Protein AF-A0A1Y3G2Z7-F1 (afdb_monomer)

Organism: NCBI:txid178901

Mean predicted aligned error: 18.62 Å

Nearest PDB structures (foldseek):
  4nqi-assembly1_A  TM=2.878E-01  e=6.989E+00  Dictyostelium discoideum

Solvent-accessible surface area (backbone atoms only — not comparable to full-atom values): 13972 Å² total; per-residue (Å²): 129,84,51,74,66,55,54,51,53,50,52,52,60,70,42,47,67,54,52,54,52,51,52,52,34,50,54,49,33,56,50,26,47,53,51,29,54,54,22,65,72,37,92,57,15,73,84,69,47,44,34,60,54,24,50,50,49,32,51,43,28,51,46,44,39,51,50,52,49,50,40,51,51,37,42,51,34,31,76,71,66,77,33,91,61,77,54,72,79,84,70,79,85,44,77,47,74,66,53,49,52,50,50,50,49,52,50,51,50,51,52,50,52,64,25,62,78,33,76,68,45,34,54,54,47,52,52,52,53,51,51,51,52,54,52,50,51,52,51,54,49,50,55,49,49,62,66,46,44,63,59,50,52,52,51,52,51,49,52,51,55,63,71,49,52,89,70,70,61,80,83,52,55,79,66,60,36,51,53,31,50,51,26,50,76,73,67,38,52,67,58,26,51,51,52,53,49,56,51,52,49,51,53,51,52,51,50,55,65,74,64,60,78,91,81,86,89,78,96,73,81,87,81,84,90,86,85,88,82,91,78,86,88,79,87,85,83,87,88,134

pLDDT: mean 78.66, std 15.86, range [34.78, 94.38]

Radius of gyration: 40.65 Å; Cα contacts (8 Å, |Δi|>4): 103; chains: 1; bounding box: 106×84×64 Å

Foldseek 3Di:
DDDPVNLVVVLCVVCVVLVVQLVVLVVQLVVLVVQLVVLVPDPCSVVVCSNVVSVVSNQQSVQLNVLSVQQSVQCVCVSVVVDPDHGDDRDPRDDDPVRVVVVVVVVVVVQVVVQVVDPVSVVVVVVVVVVVVVVVVVVVVVVVCVVCVVVVVVVVVVVVVLVCLVPQLPPDDPVLSVVLVVCVVVVVSVVNVVSSVVVVVVVVVVVVVVPDPPDDDDDDDDDDDDDDDDDDDDDDDDDD

Sequence (240 aa):
MPTRDQVFQNILREIKPLQIKLKKAKETIDLAHQEREAAYASLLGGLTGRRHKADEAFEKALLSLAEILRYLIETLLCLFGLRETPPQPLTLPVPTARERDLENYYDQKRQYVSALLSKERTLALLRTLYQKSMVQRKEEQSKTETAYRPTFEAAQNRLGHLRQLPGLHKDLDKVTRKAFFHAQHTGQLEQALMILQADHSKTAELQNEFFKPETEATTRQKPAPNPQTNRLPSVTPSPF

Structure (mmCIF, N/CA/C/O backbone):
data_AF-A0A1Y3G2Z7-F1
#
_entry.id   AF-A0A1Y3G2Z7-F1
#
loop_
_atom_site.group_PDB
_atom_site.id
_atom_site.type_symbol
_atom_site.label_atom_id
_atom_site.label_alt_id
_atom_site.label_comp_id
_atom_site.label_asym_id
_atom_site.label_entity_id
_atom_site.label_seq_id
_atom_site.pdbx_PDB_ins_code
_atom_site.Cartn_x
_atom_site.Cartn_y
_atom_site.Cartn_z
_atom_site.occupancy
_atom_site.B_iso_or_equiv
_atom_site.auth_seq_id
_atom_site.auth_comp_id
_atom_site.auth_asym_id
_atom_site.auth_atom_id
_atom_site.pdbx_PDB_model_num
ATOM 1 N N . MET A 1 1 ? -8.661 39.989 -29.731 1.00 50.47 1 MET A N 1
ATOM 2 C CA . MET A 1 1 ? -8.957 38.692 -29.087 1.00 50.47 1 MET A CA 1
ATOM 3 C C . MET A 1 1 ? -8.260 37.610 -29.888 1.00 50.47 1 MET A C 1
ATOM 5 O O . MET A 1 1 ? -8.401 37.652 -31.107 1.00 50.47 1 MET A O 1
ATOM 9 N N . PRO A 1 2 ? -7.460 36.726 -29.267 1.00 64.88 2 PRO A N 1
ATOM 10 C CA . PRO A 1 2 ? -6.816 35.636 -29.993 1.00 64.88 2 PRO A CA 1
ATOM 11 C C . PRO A 1 2 ? -7.880 34.738 -30.632 1.00 64.88 2 PRO A C 1
ATOM 13 O O . PRO A 1 2 ? -8.915 34.457 -30.025 1.00 64.88 2 PRO A O 1
ATOM 16 N N . THR A 1 3 ? -7.648 34.314 -31.871 1.00 80.25 3 THR A N 1
ATOM 17 C CA . THR A 1 3 ? -8.548 33.389 -32.570 1.00 80.25 3 THR A CA 1
ATOM 18 C C . THR A 1 3 ? -8.492 32.016 -31.894 1.00 80.25 3 THR A C 1
ATOM 20 O O . THR A 1 3 ? -7.454 31.634 -31.354 1.00 80.25 3 THR A O 1
ATOM 23 N N . ARG A 1 4 ? -9.580 31.239 -31.952 1.00 74.06 4 ARG A N 1
ATOM 24 C CA . ARG A 1 4 ? -9.648 29.869 -31.404 1.00 74.06 4 ARG A CA 1
ATOM 25 C C . ARG A 1 4 ? -8.434 29.013 -31.799 1.00 74.06 4 ARG A C 1
ATOM 27 O O . ARG A 1 4 ? -7.852 28.344 -30.951 1.00 74.06 4 ARG A O 1
ATOM 34 N N . ASP A 1 5 ? -8.001 29.111 -33.053 1.00 80.44 5 ASP A N 1
ATOM 35 C CA . ASP A 1 5 ? -6.837 28.377 -33.558 1.00 80.44 5 ASP A CA 1
ATOM 36 C C . ASP A 1 5 ? -5.513 28.846 -32.942 1.00 80.44 5 ASP A C 1
ATOM 38 O O . ASP A 1 5 ? -4.645 28.026 -32.659 1.00 80.44 5 ASP A O 1
ATOM 42 N N . GLN A 1 6 ? -5.361 30.141 -32.650 1.00 77.75 6 GLN A N 1
ATOM 43 C CA . GLN A 1 6 ? -4.170 30.667 -31.971 1.00 77.75 6 GLN A CA 1
ATOM 44 C C . GLN A 1 6 ? -4.075 30.153 -30.529 1.00 77.75 6 GLN A C 1
ATOM 46 O O . GLN A 1 6 ? -2.984 29.828 -30.064 1.00 77.75 6 GLN A O 1
ATOM 51 N N . VAL A 1 7 ? -5.211 30.017 -29.836 1.00 76.44 7 VAL A N 1
ATOM 52 C CA . VAL A 1 7 ? -5.261 29.440 -28.484 1.00 76.44 7 VAL A CA 1
ATOM 53 C C . VAL A 1 7 ? -4.824 27.974 -28.508 1.00 76.44 7 VAL A C 1
ATOM 55 O O . VAL A 1 7 ? -3.963 27.583 -27.721 1.00 76.44 7 VAL A O 1
ATOM 58 N N . PHE A 1 8 ? -5.327 27.171 -29.451 1.00 80.94 8 PHE A N 1
ATOM 59 C CA . PHE A 1 8 ? -4.910 25.771 -29.570 1.00 80.94 8 PHE A CA 1
ATOM 60 C C . PHE A 1 8 ? -3.443 25.608 -29.967 1.00 80.94 8 PHE A C 1
ATOM 62 O O . PHE A 1 8 ? -2.764 24.749 -29.410 1.00 80.94 8 PHE A O 1
ATOM 69 N N . GLN A 1 9 ? -2.920 26.438 -30.873 1.00 84.00 9 GLN A N 1
ATOM 70 C CA . GLN A 1 9 ? -1.503 26.385 -31.246 1.00 84.00 9 GLN A CA 1
ATOM 71 C C . GLN A 1 9 ? -0.581 26.744 -30.075 1.00 84.00 9 GLN A C 1
ATOM 73 O O . GLN A 1 9 ? 0.458 26.107 -29.890 1.00 84.00 9 GLN A O 1
ATOM 78 N N . ASN A 1 10 ? -0.981 27.700 -29.234 1.00 80.94 10 ASN A N 1
ATOM 79 C CA . ASN A 1 10 ? -0.246 28.026 -28.014 1.00 80.94 10 ASN A CA 1
ATOM 80 C C . ASN A 1 10 ? -0.268 26.857 -27.019 1.00 80.94 10 ASN A C 1
ATOM 82 O O . ASN A 1 10 ? 0.784 26.463 -26.527 1.00 80.94 10 ASN A O 1
ATOM 86 N N . ILE A 1 11 ? -1.428 26.228 -26.801 1.00 82.19 11 ILE A N 1
ATOM 87 C CA . ILE A 1 11 ? -1.552 25.040 -25.939 1.00 82.19 11 ILE A CA 1
ATOM 88 C C . ILE A 1 11 ? -0.681 23.883 -26.458 1.00 82.19 11 ILE A C 1
ATOM 90 O O . ILE A 1 11 ? 0.038 23.245 -25.689 1.00 82.19 11 ILE A O 1
ATOM 94 N N . LEU A 1 12 ? -0.685 23.624 -27.769 1.00 84.69 12 LEU A N 1
ATOM 95 C CA . LEU A 1 12 ? 0.156 22.589 -28.379 1.00 84.69 12 LEU A CA 1
ATOM 96 C C . LEU A 1 12 ? 1.649 22.886 -28.208 1.00 84.69 12 LEU A C 1
ATOM 98 O O . LEU A 1 12 ? 2.436 21.968 -27.964 1.00 84.69 12 LEU A O 1
ATOM 102 N N . ARG A 1 13 ? 2.046 24.160 -28.300 1.00 85.25 13 ARG A N 1
ATOM 103 C CA . ARG A 1 13 ? 3.425 24.592 -28.059 1.00 85.25 13 ARG A CA 1
ATOM 104 C C . ARG A 1 13 ? 3.851 24.346 -26.610 1.00 85.25 13 ARG A C 1
ATOM 106 O O . ARG A 1 13 ? 4.940 23.814 -26.405 1.00 85.25 13 ARG A O 1
ATOM 113 N N . GLU A 1 14 ? 2.994 24.668 -25.644 1.00 80.25 14 GLU A N 1
ATOM 114 C CA . GLU A 1 14 ? 3.238 24.451 -24.208 1.00 80.25 14 GLU A CA 1
ATOM 115 C C . GLU A 1 14 ? 3.326 22.956 -23.845 1.00 80.25 14 GLU A C 1
ATOM 117 O O . GLU A 1 14 ? 4.127 22.547 -23.005 1.00 80.25 14 GLU A O 1
ATOM 122 N N . ILE A 1 15 ? 2.553 22.101 -24.521 1.00 86.56 15 ILE A N 1
ATOM 123 C CA . ILE A 1 15 ? 2.477 20.661 -24.220 1.00 86.56 15 ILE A CA 1
ATOM 124 C C . ILE A 1 15 ? 3.546 19.834 -24.951 1.00 86.56 15 ILE A C 1
ATOM 126 O O . ILE A 1 15 ? 3.892 18.735 -24.511 1.00 86.56 15 ILE A O 1
ATOM 130 N N . LYS A 1 16 ? 4.133 20.345 -26.038 1.00 88.44 16 LYS A N 1
ATOM 131 C CA . LYS A 1 16 ? 5.203 19.674 -26.797 1.00 88.44 16 LYS A CA 1
ATOM 132 C C . LYS A 1 16 ? 6.337 19.080 -25.932 1.00 88.44 16 LYS A C 1
ATOM 134 O O . LYS A 1 16 ? 6.682 17.916 -26.154 1.00 88.44 16 LYS A O 1
ATOM 139 N N . PRO A 1 17 ? 6.920 19.783 -24.937 1.00 87.56 17 PRO A N 1
ATOM 140 C CA . PRO A 1 17 ? 7.932 19.182 -24.062 1.00 87.56 17 PRO A CA 1
ATOM 141 C C . PRO A 1 17 ? 7.395 17.996 -23.246 1.00 87.56 17 PRO A C 1
ATOM 143 O O . PRO A 1 17 ? 8.127 17.031 -23.015 1.00 87.56 17 PRO A O 1
ATOM 146 N N . LEU A 1 18 ? 6.122 18.024 -22.842 1.00 84.25 18 LEU A N 1
ATOM 147 C CA . LEU A 1 18 ? 5.482 16.926 -22.115 1.00 84.25 18 LEU A CA 1
ATOM 148 C C . LEU A 1 18 ? 5.218 15.723 -23.016 1.00 84.25 18 LEU A C 1
ATOM 150 O O . LEU A 1 18 ? 5.426 14.598 -22.577 1.00 84.25 18 LEU A O 1
ATOM 154 N N . GLN A 1 19 ? 4.864 15.931 -24.285 1.00 86.81 19 GLN A N 1
ATOM 155 C CA . GLN A 1 19 ? 4.736 14.839 -25.258 1.00 86.81 19 GLN A CA 1
ATOM 156 C C . GLN A 1 19 ? 6.058 14.095 -25.459 1.00 86.81 19 GLN A C 1
ATOM 158 O O . GLN A 1 19 ? 6.076 12.868 -25.521 1.00 86.81 19 GLN A O 1
ATOM 163 N N . ILE A 1 20 ? 7.180 14.823 -25.511 1.00 91.00 20 ILE A N 1
ATOM 164 C CA . ILE A 1 20 ? 8.513 14.212 -25.604 1.00 91.00 20 ILE A CA 1
ATOM 165 C C . ILE A 1 20 ? 8.801 13.375 -24.352 1.00 91.00 20 ILE A C 1
ATOM 167 O O . ILE A 1 20 ? 9.263 12.240 -24.469 1.00 91.00 20 ILE A O 1
ATOM 171 N N . LYS A 1 21 ? 8.506 13.907 -23.157 1.00 88.56 21 LYS A N 1
ATOM 172 C CA . LYS A 1 21 ? 8.658 13.166 -21.894 1.00 88.56 21 LYS A CA 1
ATOM 173 C C . LYS A 1 21 ? 7.754 11.933 -21.844 1.00 88.56 21 LYS A C 1
ATOM 175 O O . LYS A 1 21 ? 8.215 10.879 -21.426 1.00 88.56 21 LYS A O 1
ATOM 180 N N . LEU A 1 22 ? 6.516 12.039 -22.323 1.00 89.56 22 LEU A N 1
ATOM 181 C CA . LEU A 1 22 ? 5.553 10.940 -22.379 1.00 89.56 22 LEU A CA 1
ATOM 182 C C . LEU A 1 22 ? 6.018 9.829 -23.325 1.00 89.56 22 LEU A C 1
ATOM 184 O O . LEU A 1 22 ? 5.953 8.655 -22.972 1.00 89.56 22 LEU A O 1
ATOM 188 N N . LYS A 1 23 ? 6.540 10.193 -24.503 1.00 92.44 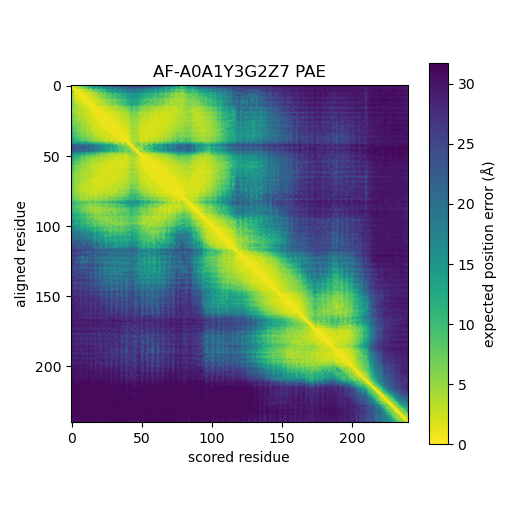23 LYS A N 1
ATOM 189 C CA . LYS A 1 23 ? 7.100 9.228 -25.454 1.00 92.44 23 LYS A CA 1
ATOM 190 C C . LYS A 1 23 ? 8.273 8.464 -24.838 1.00 92.44 23 LYS A C 1
ATOM 192 O O . LYS A 1 23 ? 8.285 7.240 -24.889 1.00 92.44 23 LYS A O 1
ATOM 197 N N . LYS A 1 24 ? 9.200 9.177 -24.191 1.00 91.88 24 LYS A N 1
ATOM 198 C CA . LYS A 1 24 ? 10.324 8.556 -23.475 1.00 91.88 24 LYS A CA 1
ATOM 199 C C . LYS A 1 24 ? 9.851 7.660 -22.330 1.00 91.88 24 LYS A C 1
ATOM 201 O O . LYS A 1 24 ? 10.352 6.555 -22.192 1.00 91.88 24 LYS A O 1
ATOM 206 N N . ALA A 1 25 ? 8.869 8.102 -21.543 1.00 89.06 25 ALA A N 1
ATOM 207 C CA . ALA A 1 25 ? 8.304 7.305 -20.455 1.00 89.06 25 ALA A CA 1
ATOM 208 C C . ALA A 1 25 ? 7.668 6.005 -20.973 1.00 89.06 25 ALA A C 1
ATOM 210 O O . ALA A 1 25 ? 7.864 4.938 -20.392 1.00 89.06 25 ALA A O 1
ATOM 211 N N . LYS A 1 26 ? 6.964 6.074 -22.108 1.00 89.94 26 LYS A N 1
ATOM 212 C CA . LYS A 1 26 ? 6.432 4.890 -22.783 1.00 89.94 26 LYS A CA 1
ATOM 213 C C . LYS A 1 26 ? 7.552 3.936 -23.204 1.00 89.94 26 LYS A C 1
ATOM 215 O O . LYS A 1 26 ? 7.501 2.769 -22.847 1.00 89.94 26 LYS A O 1
ATOM 220 N N . GLU A 1 27 ? 8.580 4.439 -23.888 1.00 94.38 27 GLU A N 1
ATOM 221 C CA . GLU A 1 27 ? 9.741 3.631 -24.296 1.00 94.38 27 GLU A CA 1
ATOM 222 C C . GLU A 1 27 ? 10.411 2.955 -23.086 1.00 94.38 27 GLU A C 1
ATOM 224 O O . GLU A 1 27 ? 10.739 1.773 -23.141 1.00 94.38 27 GLU A O 1
ATOM 229 N N . THR A 1 28 ? 10.551 3.665 -21.960 1.00 92.50 28 THR A N 1
ATOM 230 C CA . THR A 1 28 ? 11.110 3.082 -20.730 1.00 92.50 28 THR A CA 1
ATOM 231 C C . THR A 1 28 ? 10.222 2.005 -20.112 1.00 92.50 28 THR A C 1
ATOM 233 O O . THR A 1 28 ? 10.748 1.032 -19.580 1.00 92.50 28 THR A O 1
ATOM 236 N N . ILE A 1 29 ? 8.895 2.143 -20.191 1.00 93.62 29 ILE A N 1
ATOM 237 C CA . ILE A 1 29 ? 7.959 1.117 -19.714 1.00 93.62 29 ILE A CA 1
ATOM 238 C C . ILE A 1 29 ? 8.024 -0.114 -20.607 1.00 93.62 29 ILE A C 1
ATOM 240 O O . ILE A 1 29 ? 8.095 -1.222 -20.084 1.00 93.62 29 ILE A O 1
ATOM 244 N N . ASP A 1 30 ? 8.028 0.073 -21.927 1.00 93.94 30 ASP A N 1
ATOM 245 C CA . ASP A 1 30 ? 8.089 -1.027 -22.888 1.00 93.94 30 ASP A CA 1
ATOM 246 C C . ASP A 1 30 ? 9.373 -1.853 -22.672 1.00 93.94 30 ASP A C 1
ATOM 248 O O . ASP A 1 30 ? 9.319 -3.082 -22.606 1.00 93.94 30 ASP A O 1
ATOM 252 N N . LEU A 1 31 ? 10.514 -1.184 -22.464 1.00 94.38 31 LEU A N 1
ATOM 253 C CA . LEU A 1 31 ? 11.783 -1.837 -22.126 1.00 94.38 31 LEU A CA 1
ATOM 254 C C . LEU A 1 31 ? 11.728 -2.554 -20.770 1.00 94.38 31 LEU A C 1
ATOM 256 O O . LEU A 1 31 ? 12.064 -3.734 -20.690 1.00 94.38 31 LEU A O 1
ATOM 260 N N . ALA A 1 32 ? 11.262 -1.884 -19.712 1.00 91.38 32 ALA A N 1
ATOM 261 C CA . ALA A 1 32 ? 11.172 -2.487 -18.381 1.00 91.38 32 ALA A CA 1
ATOM 262 C C . ALA A 1 32 ? 10.213 -3.691 -18.355 1.00 91.38 32 ALA A C 1
ATOM 264 O O . ALA A 1 32 ? 10.469 -4.682 -17.672 1.00 91.38 32 ALA A O 1
ATOM 265 N N . HIS A 1 33 ? 9.132 -3.640 -19.136 1.00 92.50 33 HIS A N 1
ATOM 266 C CA . HIS A 1 33 ? 8.208 -4.754 -19.312 1.00 92.50 33 HIS A CA 1
ATOM 267 C C . HIS A 1 33 ? 8.898 -5.944 -19.985 1.00 92.50 33 HIS A C 1
ATOM 269 O O . HIS A 1 33 ? 8.796 -7.069 -19.502 1.00 92.50 33 HIS A O 1
ATOM 275 N N . GLN A 1 34 ? 9.636 -5.713 -21.074 1.00 93.00 34 GLN A N 1
ATOM 276 C CA . GLN A 1 34 ? 10.396 -6.768 -21.756 1.00 93.00 34 GLN A CA 1
ATOM 277 C C . GLN A 1 34 ? 11.452 -7.401 -20.839 1.00 93.00 34 GLN A C 1
ATOM 279 O O . GLN A 1 34 ? 11.593 -8.624 -20.805 1.00 93.00 34 GLN A O 1
ATOM 284 N N . GLU A 1 35 ? 12.170 -6.590 -20.060 1.00 90.25 35 GLU A N 1
ATOM 285 C CA . GLU A 1 35 ? 13.153 -7.079 -19.088 1.00 90.25 35 GLU A CA 1
ATOM 286 C C . GLU A 1 35 ? 12.508 -7.912 -17.977 1.00 90.25 35 GLU A C 1
ATOM 288 O O . GLU A 1 35 ? 13.064 -8.937 -17.566 1.00 90.25 35 GLU A O 1
ATOM 293 N N . ARG A 1 36 ? 11.325 -7.499 -17.512 1.00 90.88 36 ARG A N 1
ATOM 294 C CA . ARG A 1 36 ? 10.529 -8.241 -16.536 1.00 90.88 36 ARG A CA 1
ATOM 295 C C . ARG A 1 36 ? 10.105 -9.593 -17.091 1.00 90.88 36 ARG A C 1
ATOM 297 O O . ARG A 1 36 ? 10.422 -10.609 -16.479 1.00 90.88 36 ARG A O 1
ATOM 304 N N . GLU A 1 37 ? 9.494 -9.633 -18.269 1.00 91.88 37 GLU A N 1
ATOM 305 C CA . GLU A 1 37 ? 9.114 -10.885 -18.937 1.00 91.88 37 GLU A CA 1
ATOM 306 C C . GLU A 1 37 ? 10.316 -11.835 -19.082 1.00 91.88 37 GLU A C 1
ATOM 308 O O . GLU A 1 37 ? 10.253 -13.003 -18.693 1.00 91.88 37 GLU A O 1
ATOM 313 N N . ALA A 1 38 ? 11.469 -11.319 -19.521 1.00 89.50 38 ALA A N 1
ATOM 314 C CA . ALA A 1 38 ? 12.697 -12.105 -19.631 1.00 89.50 38 ALA A CA 1
ATOM 315 C C . ALA A 1 38 ? 13.205 -12.629 -18.269 1.00 89.50 38 ALA A C 1
ATOM 317 O O . ALA A 1 38 ? 13.685 -13.763 -18.166 1.00 89.50 38 ALA A O 1
ATOM 318 N N . ALA A 1 39 ? 13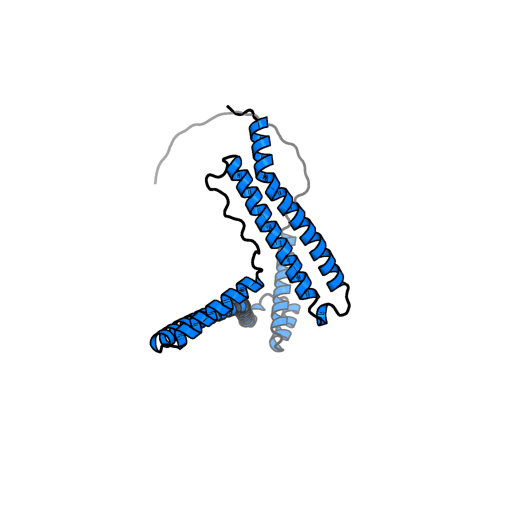.102 -11.830 -17.202 1.00 87.69 39 ALA A N 1
ATOM 319 C CA . ALA A 1 39 ? 13.493 -12.238 -15.852 1.00 87.69 39 ALA A CA 1
ATOM 320 C C . ALA A 1 39 ? 12.570 -13.327 -15.273 1.00 87.69 39 ALA A C 1
ATOM 322 O O . ALA A 1 39 ? 13.032 -14.203 -14.530 1.00 87.69 39 ALA A O 1
ATOM 323 N N . TYR A 1 40 ? 11.283 -13.298 -15.616 1.00 85.69 40 TYR A N 1
ATOM 324 C CA . TYR A 1 40 ? 10.315 -14.314 -15.207 1.00 85.69 40 TYR A CA 1
ATOM 325 C C . TYR A 1 40 ? 10.448 -15.605 -16.022 1.00 85.69 40 TYR A C 1
ATOM 327 O O . TYR A 1 40 ? 10.401 -16.685 -15.431 1.00 85.69 40 TYR A O 1
ATOM 335 N N . ALA A 1 41 ? 10.751 -15.509 -17.319 1.00 88.00 41 ALA A N 1
ATOM 336 C CA . ALA A 1 41 ? 11.038 -16.655 -18.184 1.00 88.00 41 ALA A CA 1
ATOM 337 C C . ALA A 1 41 ? 12.326 -17.416 -17.799 1.00 88.00 41 ALA A C 1
ATOM 339 O O . ALA A 1 41 ? 12.487 -18.592 -18.124 1.00 88.00 41 ALA A O 1
ATOM 340 N N . SER A 1 42 ? 13.257 -16.778 -17.083 1.00 85.56 42 SER A N 1
ATOM 341 C CA . SER A 1 42 ? 14.491 -17.425 -16.630 1.00 85.56 42 SER A CA 1
ATOM 342 C C . SER A 1 42 ? 14.263 -18.357 -15.428 1.00 85.56 42 SER A C 1
ATOM 344 O O . SER A 1 42 ? 13.758 -17.933 -14.383 1.00 85.56 42 SER A O 1
ATOM 346 N N . LEU A 1 43 ? 14.734 -19.607 -15.539 1.00 73.94 43 LEU A N 1
ATOM 347 C CA . LEU A 1 43 ? 14.703 -20.641 -14.487 1.00 73.94 43 LEU A CA 1
ATOM 348 C C . LEU A 1 43 ? 15.407 -20.216 -13.185 1.00 73.94 43 LEU A C 1
ATOM 350 O O . LEU A 1 43 ? 14.962 -20.566 -12.096 1.00 73.94 43 LEU A O 1
ATOM 354 N N . LEU A 1 44 ? 16.473 -19.417 -13.284 1.00 72.44 44 LEU A N 1
ATOM 355 C CA . LEU A 1 44 ? 17.246 -18.915 -12.138 1.00 72.44 44 LEU A CA 1
ATOM 356 C C . LEU A 1 44 ? 16.920 -17.449 -11.794 1.00 72.44 44 LEU A C 1
ATOM 358 O O . LEU A 1 44 ? 17.568 -16.841 -10.937 1.00 72.44 44 LEU A O 1
ATOM 362 N N . GLY A 1 45 ? 15.910 -16.857 -12.441 1.00 62.56 45 GLY A N 1
ATOM 363 C CA . GLY A 1 45 ? 15.564 -15.441 -12.278 1.00 62.56 45 GLY A CA 1
ATOM 364 C C . GLY A 1 45 ? 15.124 -15.066 -10.858 1.00 62.56 45 GLY A C 1
ATOM 365 O O . GLY A 1 45 ? 15.364 -13.941 -10.416 1.00 62.56 45 GLY A O 1
ATOM 366 N N . GLY A 1 46 ? 14.521 -16.010 -10.124 1.00 67.88 46 GLY A N 1
ATOM 367 C CA . GLY A 1 46 ? 14.144 -15.829 -8.717 1.00 67.88 46 GLY A CA 1
ATOM 368 C C . GLY A 1 46 ? 15.334 -15.909 -7.756 1.00 67.88 46 GLY A C 1
ATOM 369 O O . GLY A 1 46 ? 15.454 -15.080 -6.862 1.00 67.88 46 GLY A O 1
ATOM 370 N N . LEU A 1 47 ? 16.255 -16.851 -7.987 1.00 70.19 47 LEU A N 1
ATOM 371 C CA . LEU A 1 47 ? 17.438 -17.069 -7.141 1.00 70.19 47 LEU A CA 1
ATOM 372 C C . LEU A 1 47 ? 18.469 -15.940 -7.256 1.00 70.19 47 LEU A C 1
ATOM 374 O O . LEU A 1 47 ? 19.144 -15.606 -6.290 1.00 70.19 47 LEU A O 1
ATOM 378 N N . THR A 1 48 ? 18.575 -15.323 -8.432 1.00 74.69 48 THR A N 1
ATOM 379 C CA . THR A 1 48 ? 19.538 -14.241 -8.704 1.00 74.69 48 THR A CA 1
ATOM 380 C C . THR A 1 48 ? 19.042 -12.853 -8.280 1.00 74.69 48 THR A C 1
ATOM 382 O O . THR A 1 48 ? 19.738 -11.858 -8.486 1.00 74.69 48 THR A O 1
ATOM 385 N N . GLY A 1 49 ? 17.822 -12.745 -7.736 1.00 82.38 49 GLY A N 1
ATOM 386 C CA . GLY A 1 49 ? 17.180 -11.460 -7.428 1.00 82.38 49 GLY A CA 1
ATOM 387 C C . GLY A 1 49 ? 16.847 -10.619 -8.669 1.00 82.38 49 GLY A C 1
ATOM 388 O O . GLY A 1 49 ? 16.426 -9.468 -8.546 1.00 82.38 49 GLY A O 1
ATOM 389 N N . ARG A 1 50 ? 17.020 -11.178 -9.874 1.00 84.75 50 ARG A N 1
ATOM 390 C CA . ARG A 1 50 ? 16.790 -10.493 -11.150 1.00 84.75 50 ARG A CA 1
ATOM 391 C C . ARG A 1 50 ? 15.316 -10.147 -11.348 1.00 84.75 50 ARG A C 1
ATOM 393 O O . ARG A 1 50 ? 15.029 -9.062 -11.837 1.00 84.75 50 ARG A O 1
ATOM 400 N N . ARG A 1 51 ? 14.400 -11.019 -10.906 1.00 86.19 51 ARG A N 1
ATOM 401 C CA . ARG A 1 51 ? 12.950 -10.747 -10.914 1.00 86.19 51 ARG A CA 1
ATOM 402 C C . ARG A 1 51 ? 12.596 -9.521 -10.078 1.00 86.19 51 ARG A C 1
ATOM 404 O O . ARG A 1 51 ? 12.001 -8.597 -10.607 1.00 86.19 51 ARG A O 1
ATOM 411 N N . HIS A 1 52 ? 13.077 -9.457 -8.835 1.00 86.12 52 HIS A N 1
ATOM 412 C CA . HIS A 1 52 ? 12.830 -8.307 -7.962 1.00 86.12 52 HIS A CA 1
ATOM 413 C C . HIS A 1 52 ? 13.375 -7.004 -8.563 1.00 86.12 52 HIS A C 1
ATOM 415 O O . HIS A 1 52 ? 12.714 -5.973 -8.504 1.00 86.12 52 HIS A O 1
ATOM 421 N N . LYS A 1 53 ? 14.585 -7.017 -9.136 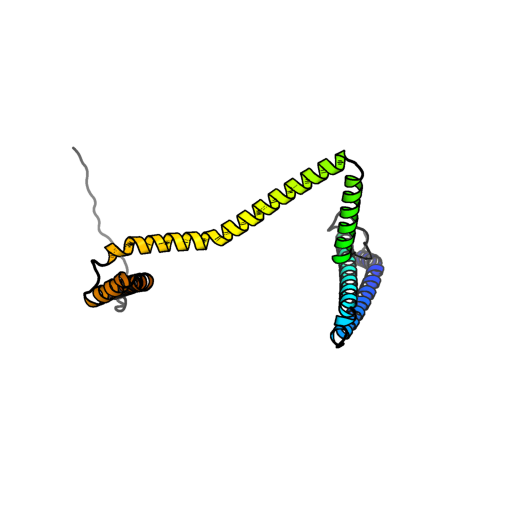1.00 87.88 53 LYS A N 1
ATOM 422 C CA . LYS A 1 53 ? 15.148 -5.817 -9.777 1.00 87.88 53 LYS A CA 1
ATOM 423 C C . LYS A 1 53 ? 14.324 -5.370 -10.986 1.00 87.88 53 LYS A C 1
ATOM 425 O O . LYS A 1 53 ? 14.138 -4.173 -11.169 1.00 87.88 53 LYS A O 1
ATOM 430 N N . ALA A 1 54 ? 13.830 -6.317 -11.782 1.00 88.75 54 ALA A N 1
ATOM 431 C CA . ALA A 1 54 ? 12.982 -6.016 -12.928 1.00 88.75 54 ALA A CA 1
ATOM 432 C C . ALA A 1 54 ? 11.594 -5.500 -12.504 1.00 88.75 54 ALA A C 1
ATOM 434 O O . ALA A 1 54 ? 11.099 -4.547 -13.095 1.00 88.75 54 ALA A O 1
ATOM 435 N N . ASP A 1 55 ? 11.002 -6.066 -11.447 1.00 89.00 55 ASP A N 1
ATOM 436 C CA . ASP A 1 55 ? 9.753 -5.565 -10.859 1.00 89.00 55 ASP A CA 1
ATOM 437 C C . ASP A 1 55 ? 9.921 -4.126 -10.344 1.00 89.00 55 ASP A C 1
ATOM 439 O O . ASP A 1 55 ? 9.096 -3.266 -10.638 1.00 89.00 55 ASP A O 1
ATOM 443 N N . GLU A 1 56 ? 11.024 -3.838 -9.648 1.00 89.94 56 GLU A N 1
ATOM 444 C CA . GLU A 1 56 ? 11.321 -2.497 -9.132 1.00 89.94 56 GLU A CA 1
ATOM 445 C C . GLU A 1 56 ? 11.565 -1.481 -10.265 1.00 89.94 56 GLU A C 1
ATOM 447 O O . GLU A 1 56 ? 11.082 -0.350 -10.208 1.00 89.94 56 GLU A O 1
ATOM 452 N N . ALA A 1 57 ? 12.278 -1.876 -11.326 1.00 90.06 57 ALA A N 1
ATOM 453 C CA . ALA A 1 57 ? 12.482 -1.035 -12.507 1.00 90.06 57 ALA A CA 1
ATOM 454 C C . ALA A 1 57 ? 11.160 -0.740 -13.237 1.00 90.06 57 ALA A C 1
ATOM 456 O O . ALA A 1 57 ? 10.913 0.398 -13.644 1.00 90.06 57 ALA A O 1
ATOM 457 N N . PHE A 1 58 ? 10.289 -1.745 -13.354 1.00 91.44 58 PHE A N 1
ATOM 458 C CA . PHE A 1 58 ? 8.963 -1.596 -13.945 1.00 91.44 58 PHE A CA 1
ATOM 459 C C . PHE A 1 58 ? 8.054 -0.686 -13.103 1.00 91.44 58 PHE A C 1
ATOM 461 O O . PHE A 1 58 ? 7.415 0.213 -13.651 1.00 91.44 58 PHE A O 1
ATOM 468 N N . GLU A 1 59 ? 8.052 -0.840 -11.774 1.00 92.12 59 GLU A N 1
ATOM 469 C CA . GLU A 1 59 ? 7.336 0.052 -10.850 1.00 92.12 59 GLU A CA 1
ATOM 470 C C . GLU A 1 59 ? 7.807 1.508 -11.006 1.00 92.12 59 GLU A C 1
ATOM 472 O O . GLU A 1 59 ? 6.986 2.409 -11.188 1.00 92.12 59 GLU A O 1
ATOM 477 N N . LYS A 1 60 ? 9.125 1.749 -11.024 1.00 92.31 60 LYS A N 1
ATOM 478 C CA . LYS A 1 60 ? 9.714 3.089 -11.221 1.00 92.31 60 LYS A CA 1
ATOM 479 C C . LYS A 1 60 ? 9.294 3.726 -12.547 1.00 92.31 60 LYS A C 1
ATOM 481 O O . LYS A 1 60 ? 8.997 4.926 -12.590 1.00 92.31 60 LYS A O 1
ATOM 486 N N . ALA A 1 61 ? 9.247 2.940 -13.622 1.00 91.75 61 ALA A N 1
ATOM 487 C CA . ALA A 1 61 ? 8.818 3.409 -14.936 1.00 91.75 61 ALA A CA 1
ATOM 488 C C . ALA A 1 61 ? 7.327 3.799 -14.941 1.00 91.75 61 ALA A C 1
ATOM 490 O O . ALA A 1 61 ? 6.972 4.874 -15.433 1.00 91.75 61 ALA A O 1
ATOM 491 N N . LEU A 1 62 ? 6.463 2.986 -14.321 1.00 92.25 62 LEU A N 1
ATOM 492 C CA . LEU A 1 62 ? 5.033 3.282 -14.176 1.00 92.25 62 LEU A CA 1
ATOM 493 C C . LEU A 1 62 ? 4.773 4.526 -13.323 1.00 92.25 62 LEU A C 1
ATOM 495 O O . LEU A 1 62 ? 3.974 5.377 -13.714 1.00 92.25 62 LEU A O 1
ATOM 499 N N . LEU A 1 63 ? 5.461 4.664 -12.189 1.00 91.81 63 LEU A N 1
ATOM 500 C CA . LEU A 1 63 ? 5.330 5.837 -11.322 1.00 91.81 63 LEU A CA 1
ATOM 501 C C . LEU A 1 63 ? 5.768 7.119 -12.039 1.00 91.81 63 LEU A C 1
ATOM 503 O O . LEU A 1 63 ? 5.095 8.145 -11.945 1.00 91.81 63 LEU A O 1
ATOM 507 N N . SER A 1 64 ? 6.850 7.049 -12.818 1.00 89.81 64 SER A N 1
ATOM 508 C CA . SER A 1 64 ? 7.317 8.178 -13.628 1.00 89.81 64 SER A CA 1
ATOM 509 C C . SER A 1 64 ? 6.298 8.575 -14.701 1.00 89.81 64 SER A C 1
ATOM 511 O O . SER A 1 64 ? 6.045 9.764 -14.898 1.00 89.81 64 SER A O 1
ATOM 513 N N . LEU A 1 65 ? 5.672 7.600 -15.374 1.00 91.44 65 LEU A N 1
ATOM 514 C CA . LEU A 1 65 ? 4.584 7.868 -16.318 1.00 91.44 65 LEU A CA 1
ATOM 515 C C . LEU A 1 65 ? 3.379 8.506 -15.619 1.00 91.44 65 LEU A C 1
ATOM 517 O O . LEU A 1 65 ? 2.840 9.488 -16.127 1.00 91.44 65 LEU A O 1
ATOM 521 N N . ALA A 1 66 ? 2.966 7.970 -14.470 1.00 91.19 66 ALA A N 1
ATOM 522 C CA . ALA A 1 66 ? 1.833 8.485 -13.710 1.00 91.19 66 ALA A CA 1
ATOM 523 C C . ALA A 1 66 ? 2.042 9.953 -13.305 1.00 91.19 66 ALA A C 1
ATOM 525 O O . ALA A 1 66 ? 1.140 10.769 -13.480 1.00 91.19 66 ALA A O 1
ATOM 526 N N . GLU A 1 67 ? 3.245 10.315 -12.855 1.00 92.06 67 GLU A N 1
ATOM 527 C CA . GLU A 1 67 ? 3.593 11.693 -12.491 1.00 92.06 67 GLU A CA 1
ATOM 528 C C . GLU A 1 67 ? 3.607 12.637 -13.707 1.00 92.06 67 GLU A C 1
ATOM 530 O O . GLU A 1 67 ? 3.111 13.764 -13.638 1.00 92.06 67 GLU A O 1
ATOM 535 N N . ILE A 1 68 ? 4.103 12.168 -14.860 1.00 88.94 68 ILE A N 1
ATOM 536 C CA . ILE A 1 68 ? 4.053 12.927 -16.120 1.00 88.94 68 ILE A CA 1
ATOM 537 C C . ILE A 1 68 ? 2.604 13.144 -16.573 1.00 88.94 68 ILE A C 1
ATOM 539 O O . ILE A 1 68 ? 2.254 14.250 -16.991 1.00 88.94 68 ILE A O 1
ATOM 543 N N . LEU A 1 69 ? 1.756 12.115 -16.482 1.00 90.00 69 LEU A N 1
ATOM 544 C CA . LEU A 1 69 ? 0.335 12.206 -16.823 1.00 90.00 69 LEU A CA 1
ATOM 545 C C . LEU A 1 69 ? -0.413 13.142 -15.875 1.00 90.00 69 LEU A C 1
ATOM 547 O O . LEU A 1 69 ? -1.170 13.987 -16.351 1.00 90.00 69 LEU A O 1
ATOM 551 N N . ARG A 1 70 ? -0.161 13.052 -14.562 1.00 93.06 70 ARG A N 1
ATOM 552 C CA . ARG A 1 70 ? -0.704 13.976 -13.560 1.00 93.06 70 ARG A CA 1
ATOM 553 C C . ARG A 1 70 ? -0.385 15.417 -13.946 1.00 93.06 70 ARG A C 1
ATOM 555 O O . ARG A 1 70 ? -1.297 16.221 -14.115 1.00 93.06 70 ARG A O 1
ATOM 562 N N . TYR A 1 71 ? 0.892 15.728 -14.163 1.00 90.44 71 TYR A N 1
ATOM 563 C CA . TYR A 1 71 ? 1.321 17.075 -14.538 1.00 90.44 71 TYR A CA 1
ATOM 564 C C . TYR A 1 71 ? 0.689 17.551 -15.851 1.00 90.44 71 TYR A C 1
ATOM 566 O O . TYR A 1 71 ? 0.259 18.698 -15.944 1.00 90.44 71 TYR A O 1
ATOM 574 N N . LEU A 1 72 ? 0.596 16.682 -16.863 1.00 88.50 72 LEU A N 1
ATOM 575 C CA . LEU A 1 72 ? -0.017 17.011 -18.151 1.00 88.50 72 LEU A CA 1
ATOM 576 C C . LEU A 1 72 ? -1.505 17.350 -18.010 1.00 88.50 72 LEU A C 1
ATOM 578 O O . LEU A 1 72 ? -1.950 18.364 -18.545 1.00 88.50 72 LEU A O 1
ATOM 582 N N . ILE A 1 73 ? -2.258 16.524 -17.282 1.00 89.75 73 ILE A N 1
ATOM 583 C CA . ILE A 1 73 ? -3.685 16.748 -17.024 1.00 89.75 73 ILE A CA 1
ATOM 584 C C . ILE A 1 73 ? -3.870 18.054 -16.256 1.00 89.75 73 ILE A C 1
ATOM 586 O O . ILE A 1 73 ? -4.669 18.895 -16.653 1.00 89.75 73 ILE A O 1
ATOM 590 N N . GLU A 1 74 ? -3.095 18.270 -15.196 1.00 90.06 74 GLU A N 1
ATOM 591 C CA . GLU A 1 74 ? -3.171 19.497 -14.407 1.00 90.06 74 GLU A CA 1
ATOM 592 C C . GLU A 1 74 ? -2.806 20.748 -15.222 1.00 90.06 74 GLU A C 1
ATOM 594 O O . GLU A 1 74 ? -3.460 21.781 -15.082 1.00 90.06 74 GLU A O 1
ATOM 599 N N . THR A 1 75 ? -1.811 20.650 -16.109 1.00 87.00 75 THR A N 1
ATOM 600 C CA . THR A 1 75 ? -1.438 21.732 -17.034 1.00 87.00 75 THR A CA 1
ATOM 601 C C . THR A 1 75 ? -2.586 22.053 -17.984 1.00 87.00 75 THR A C 1
ATOM 603 O O . THR A 1 75 ? -2.941 23.217 -18.145 1.00 87.00 75 THR A O 1
ATOM 606 N N . LEU A 1 76 ? -3.208 21.031 -18.578 1.00 87.19 76 LEU A N 1
ATOM 607 C CA . LEU A 1 76 ? -4.368 21.196 -19.454 1.00 87.19 76 LEU A CA 1
ATOM 608 C C . LEU A 1 76 ? -5.533 21.866 -18.718 1.00 87.19 76 LEU A C 1
ATOM 610 O O . LEU A 1 76 ? -6.094 22.835 -19.222 1.00 87.19 76 LEU A O 1
ATOM 614 N N . LEU A 1 77 ? -5.863 21.401 -17.510 1.00 88.50 77 LEU A N 1
ATOM 615 C CA . LEU A 1 77 ? -6.920 21.993 -16.687 1.00 88.50 77 LEU A CA 1
ATOM 616 C C . LEU A 1 77 ? -6.637 23.468 -16.367 1.00 88.50 77 LEU A C 1
ATOM 618 O O . LEU A 1 77 ? -7.545 24.292 -16.457 1.00 88.50 77 LEU A O 1
ATOM 622 N N . CYS A 1 78 ? -5.385 23.810 -16.051 1.00 87.38 78 CYS A N 1
ATOM 623 C CA . CYS A 1 78 ? -4.969 25.191 -15.814 1.00 87.38 78 CYS A CA 1
ATOM 624 C C . CYS A 1 78 ? -5.088 26.052 -17.085 1.00 87.38 78 CYS A C 1
ATOM 626 O O . CYS A 1 78 ? -5.629 27.153 -17.029 1.00 87.38 78 CYS A O 1
ATOM 628 N N . LEU A 1 79 ? -4.642 25.547 -18.242 1.00 85.19 79 LEU A N 1
ATOM 629 C CA . LEU A 1 79 ? -4.709 26.262 -19.525 1.00 85.19 79 LEU A CA 1
ATOM 630 C C . LEU A 1 79 ? -6.150 26.510 -19.997 1.00 85.19 79 LEU A C 1
ATOM 632 O O . LEU A 1 79 ? -6.416 27.525 -20.636 1.00 85.19 79 LEU A O 1
ATOM 636 N N . PHE A 1 80 ? -7.082 25.611 -19.671 1.00 84.81 80 PHE A N 1
ATOM 637 C CA . PHE A 1 80 ? -8.509 25.782 -19.963 1.00 84.81 80 PHE A CA 1
ATOM 638 C C . PHE A 1 80 ? -9.270 26.585 -18.896 1.00 84.81 80 PHE A C 1
ATOM 640 O O . PHE A 1 80 ? -10.483 26.742 -19.016 1.00 84.81 80 PHE A O 1
ATOM 647 N N . GLY A 1 81 ? -8.595 27.086 -17.855 1.00 85.44 81 GLY A N 1
ATOM 648 C CA . GLY A 1 81 ? -9.238 27.828 -16.765 1.00 85.44 81 GLY A CA 1
ATOM 649 C C . GLY A 1 81 ? -10.159 26.972 -15.889 1.00 85.44 81 GLY A C 1
ATOM 650 O O . GLY A 1 81 ? -10.940 27.506 -15.111 1.00 85.44 81 GLY A O 1
ATOM 651 N N . LEU A 1 82 ? -10.066 25.643 -15.998 1.00 86.94 82 LEU A N 1
ATOM 652 C CA . LEU A 1 82 ? -10.790 24.686 -15.153 1.00 86.94 82 LEU A CA 1
ATOM 653 C C . LEU A 1 82 ? -10.112 24.500 -13.790 1.00 86.94 82 LEU A C 1
ATOM 655 O O . LEU A 1 82 ? -10.651 23.837 -12.906 1.00 86.94 82 LEU A O 1
ATOM 659 N N . ARG A 1 83 ? -8.915 25.068 -13.628 1.00 85.25 83 ARG A N 1
ATOM 660 C CA . ARG A 1 83 ? -8.157 25.093 -12.385 1.00 85.25 83 ARG A CA 1
ATOM 661 C C . ARG A 1 83 ? -7.483 26.453 -12.219 1.00 85.25 83 ARG A C 1
ATOM 663 O O . ARG A 1 83 ? -6.786 26.906 -13.119 1.00 85.25 83 ARG A O 1
ATOM 670 N N . GLU A 1 84 ? -7.659 27.059 -11.047 1.00 83.44 84 GLU A N 1
ATOM 671 C CA . GLU A 1 84 ? -7.068 28.362 -10.701 1.00 83.44 84 GLU A CA 1
ATOM 672 C C . GLU A 1 84 ? -5.583 28.262 -10.330 1.00 83.44 84 GLU A C 1
ATOM 674 O O . GLU A 1 84 ? -4.810 29.194 -10.539 1.00 83.44 84 GLU A O 1
ATOM 679 N N . THR A 1 85 ? -5.174 27.124 -9.765 1.00 87.25 85 THR A N 1
ATOM 680 C CA . THR A 1 85 ? -3.802 26.902 -9.304 1.00 87.25 85 THR A CA 1
ATOM 681 C C . THR A 1 85 ? -2.946 26.221 -10.372 1.00 87.25 85 THR A C 1
ATOM 683 O O . THR A 1 85 ? -3.395 25.241 -10.976 1.00 87.25 85 THR A O 1
ATOM 686 N N . PRO A 1 86 ? -1.696 26.672 -10.582 1.00 87.12 86 PRO A N 1
ATOM 687 C CA . PRO A 1 86 ? -0.785 26.008 -11.503 1.00 87.12 86 PRO A CA 1
ATOM 688 C C . PRO A 1 86 ? -0.444 24.585 -11.023 1.00 87.12 86 PRO A C 1
ATOM 690 O O . PRO A 1 86 ? -0.506 24.301 -9.819 1.00 87.12 86 PRO A O 1
ATOM 693 N N . PRO A 1 87 ?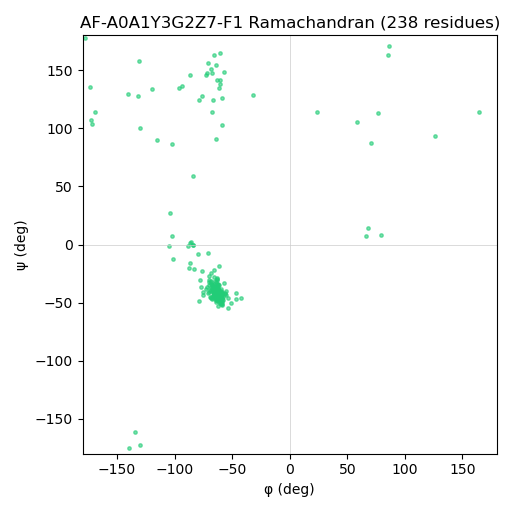 -0.078 23.677 -11.947 1.00 87.44 87 PRO A N 1
ATOM 694 C CA . PRO A 1 87 ? 0.326 22.321 -11.598 1.00 87.44 87 PRO A CA 1
ATOM 695 C C . PRO A 1 87 ? 1.552 22.331 -10.682 1.00 87.44 87 PRO A C 1
ATOM 697 O O . PRO A 1 87 ? 2.490 23.108 -10.881 1.00 87.44 87 PRO A O 1
ATOM 700 N N . GLN A 1 88 ? 1.576 21.426 -9.702 1.00 88.38 88 GLN A N 1
ATOM 701 C CA . GLN A 1 88 ? 2.780 21.218 -8.892 1.00 88.38 88 GLN A CA 1
ATOM 702 C C . GLN A 1 88 ? 3.919 20.702 -9.779 1.00 88.38 88 GLN A C 1
ATOM 704 O O . GLN A 1 88 ? 3.648 19.875 -10.654 1.00 88.38 88 GLN A O 1
ATOM 709 N N . PRO A 1 89 ? 5.173 21.144 -9.569 1.00 89.19 89 PRO A N 1
ATOM 710 C CA . PRO A 1 89 ? 6.297 20.742 -10.408 1.00 89.19 89 PRO A CA 1
ATOM 711 C C . PRO A 1 89 ? 6.467 19.219 -10.436 1.00 89.19 89 PRO A C 1
ATOM 713 O O . PRO A 1 89 ? 6.167 18.532 -9.464 1.00 89.19 89 PRO A O 1
ATOM 716 N N . LEU A 1 90 ? 6.959 18.701 -11.564 1.00 86.44 90 LEU A N 1
ATOM 717 C CA . LEU A 1 90 ? 7.252 17.276 -11.730 1.00 86.44 90 LEU A CA 1
ATOM 718 C C . LEU A 1 90 ? 8.268 16.803 -10.688 1.00 86.44 90 LEU A C 1
ATOM 720 O O . LEU A 1 90 ? 9.381 17.328 -10.627 1.00 86.44 90 LEU A O 1
ATOM 724 N N . THR A 1 91 ? 7.910 15.761 -9.947 1.00 84.62 91 THR A N 1
ATOM 725 C CA . THR A 1 91 ? 8.792 15.113 -8.971 1.00 84.62 91 THR A CA 1
ATOM 726 C C . THR A 1 91 ? 9.352 13.813 -9.548 1.00 84.62 91 THR A C 1
ATOM 728 O O . THR A 1 91 ? 8.782 12.738 -9.408 1.00 84.62 91 THR A O 1
ATOM 731 N N . LEU A 1 92 ? 10.467 13.917 -10.275 1.00 83.69 92 LEU A N 1
ATOM 732 C CA . LEU A 1 92 ? 11.154 12.769 -10.875 1.00 83.69 92 LEU A CA 1
ATOM 733 C C . LEU A 1 92 ? 12.590 12.672 -10.329 1.00 83.69 92 LEU A C 1
ATOM 735 O O . LEU A 1 92 ? 13.285 13.691 -10.332 1.00 83.69 92 LEU A O 1
ATOM 739 N N . PRO A 1 93 ? 13.070 11.479 -9.924 1.00 84.25 93 PRO A N 1
ATOM 740 C CA . PRO A 1 93 ? 12.356 10.196 -9.898 1.00 84.25 93 PRO A CA 1
ATOM 741 C C . PRO A 1 93 ? 11.297 10.128 -8.785 1.00 84.25 93 PRO A C 1
ATOM 743 O O . PRO A 1 93 ? 11.497 10.671 -7.701 1.00 84.25 93 PRO A O 1
ATOM 746 N N . VAL A 1 94 ? 10.185 9.433 -9.050 1.00 86.00 94 VAL A N 1
ATOM 747 C CA . VAL A 1 94 ? 9.162 9.164 -8.028 1.00 86.00 94 VAL A CA 1
ATOM 748 C C . VAL A 1 94 ? 9.647 8.008 -7.148 1.00 86.00 94 VAL A C 1
ATOM 750 O O . VAL A 1 94 ? 9.906 6.930 -7.690 1.00 86.00 94 VAL A O 1
ATOM 753 N N . PRO A 1 95 ? 9.733 8.182 -5.816 1.00 85.12 95 PRO A N 1
ATOM 754 C CA . PRO A 1 95 ? 10.110 7.097 -4.918 1.00 85.12 95 PRO A CA 1
ATOM 755 C C . PRO A 1 95 ? 9.100 5.950 -4.997 1.00 85.12 95 PRO A C 1
ATOM 757 O O . PRO A 1 95 ? 7.888 6.193 -4.946 1.00 85.12 95 PRO A O 1
ATOM 760 N N . THR A 1 96 ? 9.590 4.717 -5.084 1.00 85.62 96 THR A N 1
ATOM 761 C CA . THR A 1 96 ? 8.782 3.488 -4.956 1.00 85.62 96 THR A CA 1
ATOM 762 C C . THR A 1 96 ? 8.210 3.341 -3.550 1.00 85.62 96 THR A C 1
ATOM 764 O O . THR A 1 96 ? 8.690 3.976 -2.606 1.00 85.62 96 THR A O 1
ATOM 767 N N . ALA A 1 97 ? 7.202 2.480 -3.377 1.00 80.56 97 ALA A N 1
ATOM 768 C CA . ALA A 1 97 ? 6.662 2.196 -2.041 1.00 80.56 97 ALA A CA 1
ATOM 769 C C . ALA A 1 97 ? 7.770 1.728 -1.080 1.00 80.56 97 ALA A C 1
ATOM 771 O O . ALA A 1 97 ? 7.902 2.236 0.031 1.00 80.56 97 ALA A O 1
ATOM 772 N N . ARG A 1 98 ? 8.649 0.848 -1.570 1.00 80.81 98 ARG A N 1
ATOM 773 C CA . ARG A 1 98 ? 9.800 0.337 -0.824 1.00 80.81 98 ARG A CA 1
ATOM 774 C C . ARG A 1 98 ? 10.785 1.433 -0.414 1.00 80.81 98 ARG A C 1
ATOM 776 O O . ARG A 1 98 ? 11.272 1.415 0.711 1.00 80.81 98 ARG A O 1
ATOM 783 N N . GLU A 1 99 ? 11.114 2.359 -1.313 1.00 83.81 99 GLU A N 1
ATOM 784 C CA . GLU A 1 99 ? 12.033 3.465 -1.005 1.00 83.81 99 GLU A CA 1
ATOM 785 C C . GLU A 1 99 ? 11.445 4.399 0.054 1.00 83.81 99 GLU A C 1
ATOM 787 O O . GLU A 1 99 ? 12.158 4.767 0.985 1.00 83.81 99 GLU A O 1
ATOM 792 N N . ARG A 1 100 ? 10.142 4.700 -0.024 1.00 82.94 100 ARG A N 1
ATOM 793 C CA . ARG A 1 100 ? 9.444 5.484 1.009 1.00 82.94 100 ARG A CA 1
ATOM 794 C C . ARG A 1 100 ? 9.449 4.770 2.353 1.00 82.94 100 ARG A C 1
ATOM 796 O O . ARG A 1 100 ? 9.700 5.396 3.376 1.00 82.94 100 ARG A O 1
ATOM 803 N N . ASP A 1 101 ? 9.197 3.465 2.366 1.00 83.94 101 ASP A N 1
ATOM 804 C CA . ASP A 1 101 ? 9.218 2.673 3.596 1.00 83.94 101 ASP A CA 1
ATOM 805 C C . ASP A 1 101 ? 10.618 2.622 4.217 1.00 83.94 101 ASP A C 1
ATOM 807 O O . ASP A 1 101 ? 10.757 2.717 5.437 1.00 83.94 101 ASP A O 1
ATOM 811 N N . LEU A 1 102 ? 11.664 2.518 3.393 1.00 84.25 102 LEU A N 1
ATOM 812 C CA . LEU A 1 102 ? 13.049 2.583 3.853 1.00 84.25 102 LEU A CA 1
ATOM 813 C C . LEU A 1 102 ? 13.399 3.963 4.413 1.00 84.25 102 LEU A C 1
ATOM 815 O O . LEU A 1 102 ? 14.001 4.038 5.482 1.00 84.25 102 LEU A O 1
ATOM 819 N N . GLU A 1 103 ? 13.016 5.040 3.730 1.00 85.12 103 GLU A N 1
ATOM 820 C CA . GLU A 1 103 ? 13.211 6.413 4.206 1.00 85.12 103 GLU A CA 1
ATOM 821 C C . GLU A 1 103 ? 12.508 6.625 5.552 1.00 85.12 103 GLU A C 1
ATOM 823 O O . GLU A 1 103 ? 13.153 6.984 6.539 1.00 85.12 103 GLU A O 1
ATOM 828 N N . ASN A 1 104 ? 11.233 6.237 5.642 1.00 85.75 104 ASN A N 1
ATOM 829 C CA . ASN A 1 104 ? 10.464 6.246 6.884 1.00 85.75 104 ASN A CA 1
ATOM 830 C C . ASN A 1 104 ? 11.145 5.425 7.989 1.00 85.75 104 ASN A C 1
ATOM 832 O O . ASN A 1 104 ? 11.196 5.857 9.141 1.00 85.75 104 ASN A O 1
ATOM 836 N N . TYR A 1 105 ? 11.678 4.245 7.667 1.00 80.31 105 TYR A N 1
ATOM 837 C CA . TYR A 1 105 ? 12.398 3.402 8.619 1.00 80.31 105 TYR A CA 1
ATOM 838 C C . TYR A 1 105 ? 13.669 4.085 9.141 1.00 80.31 105 TYR A C 1
ATOM 840 O O . TYR A 1 105 ? 13.923 4.074 10.352 1.00 80.31 105 TYR A O 1
ATOM 848 N N . TYR A 1 106 ? 14.466 4.697 8.262 1.00 83.88 106 TYR A N 1
ATOM 849 C CA . TYR A 1 106 ? 15.673 5.419 8.661 1.00 83.88 106 TYR A CA 1
ATOM 850 C C . TYR A 1 106 ? 15.346 6.658 9.490 1.00 83.88 106 TYR A C 1
ATOM 852 O O . TYR A 1 106 ? 15.999 6.884 10.512 1.00 83.88 106 TYR A O 1
ATOM 860 N N . ASP A 1 107 ? 14.306 7.402 9.126 1.00 86.56 107 ASP A N 1
ATOM 861 C CA . ASP A 1 107 ? 13.841 8.561 9.882 1.00 86.56 107 ASP A CA 1
ATOM 862 C C . ASP A 1 107 ? 13.331 8.168 11.266 1.00 86.56 107 ASP A C 1
ATOM 864 O O . ASP A 1 107 ? 13.740 8.759 12.269 1.00 86.56 107 ASP A O 1
ATOM 868 N N . GLN A 1 108 ? 12.523 7.109 11.358 1.00 81.62 108 GLN A N 1
ATOM 869 C CA . GLN A 1 108 ? 12.080 6.555 12.639 1.00 81.62 108 GLN A CA 1
ATOM 870 C C . GLN A 1 108 ? 13.272 6.123 13.497 1.00 81.62 108 GLN A C 1
ATOM 872 O O . GLN A 1 108 ? 13.351 6.473 14.675 1.00 81.62 108 GLN A O 1
ATOM 877 N N . LYS A 1 109 ? 14.248 5.411 12.923 1.00 82.94 109 LYS A N 1
ATOM 878 C CA . LYS A 1 109 ? 15.468 5.021 13.643 1.00 82.94 109 LYS A CA 1
ATOM 879 C C . LYS A 1 109 ? 16.277 6.222 14.104 1.00 82.94 109 LYS A C 1
ATOM 881 O O . LYS A 1 109 ? 16.748 6.223 15.240 1.00 82.94 109 LYS A O 1
ATOM 886 N N . ARG A 1 110 ? 16.410 7.255 13.276 1.00 85.06 110 ARG A N 1
ATOM 887 C CA . ARG A 1 110 ? 17.106 8.492 13.638 1.00 85.06 110 ARG A CA 1
ATOM 888 C C . ARG A 1 110 ? 16.411 9.195 14.799 1.00 85.06 110 ARG A C 1
ATOM 890 O O . ARG A 1 110 ? 17.082 9.612 15.742 1.00 85.06 110 ARG A O 1
ATOM 897 N N . GLN A 1 111 ? 15.081 9.254 14.776 1.00 82.06 111 GLN A N 1
ATOM 898 C CA . GLN A 1 111 ? 14.278 9.778 15.879 1.00 82.06 111 GLN A CA 1
ATOM 899 C C . GLN A 1 111 ? 14.490 8.959 17.156 1.00 82.06 111 GLN A C 1
ATOM 901 O O . GLN A 1 111 ? 14.787 9.539 18.201 1.00 82.06 111 GLN A O 1
ATOM 906 N N . TYR A 1 112 ? 14.442 7.625 17.080 1.00 80.38 112 TYR A N 1
ATOM 907 C CA . TYR A 1 112 ? 14.702 6.758 18.230 1.00 80.38 112 TYR A CA 1
ATOM 908 C C . TYR A 1 112 ? 16.103 6.954 18.804 1.00 80.38 112 TYR A C 1
ATOM 910 O O . TYR A 1 112 ? 16.236 7.149 20.008 1.00 80.38 112 TYR A O 1
ATOM 918 N N . VAL A 1 113 ? 17.139 6.977 17.965 1.00 82.19 113 VAL A N 1
ATOM 919 C CA . VAL A 1 113 ? 18.517 7.239 18.406 1.00 82.19 113 VAL A CA 1
ATOM 920 C C . VAL A 1 113 ? 18.607 8.609 19.080 1.00 82.19 113 VAL A C 1
ATOM 922 O O . VAL A 1 113 ? 19.136 8.713 20.183 1.00 82.19 113 VAL A O 1
ATOM 925 N N . SER A 1 114 ? 18.018 9.649 18.486 1.00 81.19 114 SER A N 1
ATOM 926 C CA . SER A 1 114 ? 18.022 10.996 19.071 1.00 81.19 114 SER A CA 1
ATOM 927 C C . SER A 1 114 ? 17.283 11.087 20.414 1.00 81.19 114 SER A C 1
ATOM 929 O O . SER A 1 114 ? 17.659 11.887 21.272 1.00 81.19 114 SER A O 1
ATOM 931 N N . ALA A 1 115 ? 16.251 10.263 20.619 1.00 76.88 115 ALA A N 1
ATOM 932 C CA . ALA A 1 115 ? 15.536 10.173 21.883 1.00 76.88 115 ALA A CA 1
ATOM 933 C C . ALA A 1 115 ? 16.355 9.403 22.929 1.00 76.88 115 ALA A C 1
ATOM 935 O O . ALA A 1 115 ? 16.475 9.865 24.061 1.00 76.88 115 ALA A O 1
ATOM 936 N N . LEU A 1 116 ? 16.971 8.284 22.531 1.00 78.56 116 LEU A N 1
ATOM 937 C CA . LEU A 1 116 ? 17.752 7.406 23.405 1.00 78.56 116 LEU A CA 1
ATOM 938 C C . LEU A 1 116 ? 19.023 8.063 23.962 1.00 78.56 116 LEU A C 1
ATOM 940 O O . LEU A 1 116 ? 19.456 7.726 25.062 1.00 78.56 116 LEU A O 1
ATOM 944 N N . LEU A 1 117 ? 19.592 9.030 23.238 1.00 82.75 117 LEU A N 1
ATOM 945 C CA . LEU A 1 117 ? 20.776 9.784 23.663 1.00 82.75 117 LEU A CA 1
ATOM 946 C C . LEU A 1 117 ? 20.514 10.765 24.820 1.00 82.75 117 LEU A C 1
ATOM 948 O O . LEU A 1 117 ? 21.459 11.332 25.362 1.00 82.75 117 LEU A O 1
ATOM 952 N N . SER A 1 118 ? 19.259 10.968 25.234 1.00 85.69 118 SER A N 1
ATOM 953 C CA . SER A 1 118 ? 18.926 11.827 26.377 1.00 85.69 118 SER A CA 1
ATOM 954 C C . SER A 1 118 ? 17.967 11.127 27.335 1.00 85.69 118 SER A C 1
ATOM 956 O O . SER A 1 118 ? 16.905 10.659 26.936 1.00 85.69 118 SER A O 1
ATOM 958 N N . LYS A 1 119 ? 18.311 11.089 28.625 1.00 80.38 119 LYS A N 1
ATOM 959 C CA . LYS A 1 119 ? 17.546 10.351 29.646 1.00 80.38 119 LYS A CA 1
ATOM 960 C C . LYS A 1 119 ? 16.066 10.758 29.701 1.00 80.38 119 LYS A C 1
ATOM 962 O O . LYS A 1 119 ? 15.195 9.900 29.831 1.00 80.38 119 LYS A O 1
ATOM 967 N N . GLU A 1 120 ? 15.778 12.049 29.564 1.00 83.88 120 GLU A N 1
ATOM 968 C CA . GLU A 1 120 ? 14.411 12.582 29.571 1.00 83.88 120 GLU A CA 1
ATOM 969 C C . GLU A 1 120 ? 13.606 12.156 28.337 1.00 83.88 120 GLU A C 1
ATOM 971 O O . GLU A 1 120 ? 12.482 11.666 28.476 1.00 83.88 120 GLU A O 1
ATOM 976 N N . ARG A 1 121 ? 14.182 12.259 27.128 1.00 77.94 121 ARG A N 1
ATOM 977 C CA . ARG A 1 121 ? 13.484 11.831 25.904 1.00 77.94 121 ARG A CA 1
ATOM 978 C C . ARG A 1 121 ? 13.346 10.312 25.838 1.00 77.94 121 ARG A C 1
ATOM 980 O O . ARG A 1 121 ? 12.327 9.838 25.347 1.00 77.94 121 ARG A O 1
ATOM 987 N N . THR A 1 122 ? 14.283 9.551 26.403 1.00 80.31 122 THR A N 1
ATOM 988 C CA . THR A 1 122 ? 14.160 8.094 26.570 1.00 80.31 122 THR A CA 1
ATOM 989 C C . THR A 1 122 ? 12.937 7.725 27.405 1.00 80.31 122 THR A C 1
ATOM 991 O O . THR A 1 122 ? 12.151 6.869 27.001 1.00 80.31 122 THR A O 1
ATOM 994 N N . LEU A 1 123 ? 12.725 8.386 28.548 1.00 85.88 123 LEU A N 1
ATOM 995 C CA . LEU A 1 123 ? 11.545 8.136 29.384 1.00 85.88 123 LEU A CA 1
ATOM 996 C C . LEU A 1 123 ? 10.240 8.515 28.667 1.00 85.88 123 LEU A C 1
ATOM 998 O O . LEU A 1 123 ? 9.260 7.772 28.748 1.00 85.88 123 LEU A O 1
ATOM 1002 N N . ALA A 1 124 ? 10.222 9.631 27.933 1.00 84.31 124 ALA A N 1
ATOM 1003 C CA . ALA A 1 124 ? 9.067 10.037 27.129 1.00 84.31 124 ALA A CA 1
ATOM 1004 C C . ALA A 1 124 ? 8.757 9.035 25.998 1.00 84.31 124 ALA A C 1
ATOM 1006 O O . ALA A 1 124 ? 7.595 8.677 25.770 1.00 84.31 124 ALA A O 1
ATOM 1007 N N . LEU A 1 125 ? 9.798 8.522 25.336 1.00 82.00 125 LEU A N 1
ATOM 1008 C CA . LEU A 1 125 ? 9.687 7.495 24.307 1.00 82.00 125 LEU A CA 1
ATOM 1009 C C . LEU A 1 125 ? 9.092 6.202 24.876 1.00 82.00 125 LEU A C 1
ATOM 1011 O O . LEU A 1 125 ? 8.125 5.677 24.327 1.00 82.00 125 LEU A O 1
ATOM 1015 N N . LEU A 1 126 ? 9.628 5.717 26.001 1.00 85.12 126 LEU A N 1
ATOM 1016 C CA . LEU A 1 126 ? 9.162 4.494 26.659 1.00 85.12 126 LEU A CA 1
ATOM 1017 C C . LEU A 1 126 ? 7.687 4.584 27.057 1.00 85.12 126 LEU A C 1
ATOM 1019 O O . LEU A 1 126 ? 6.938 3.637 26.829 1.00 85.12 126 LEU A O 1
ATOM 1023 N N . ARG A 1 127 ? 7.242 5.732 27.586 1.00 90.12 127 ARG A N 1
ATOM 1024 C CA . ARG A 1 127 ? 5.822 5.963 27.903 1.00 90.12 127 ARG A CA 1
ATOM 1025 C C . ARG A 1 127 ? 4.940 5.880 26.660 1.00 90.12 127 ARG A C 1
ATOM 1027 O O . ARG A 1 127 ? 3.912 5.209 26.690 1.00 90.12 127 ARG A O 1
ATOM 1034 N N . THR A 1 128 ? 5.365 6.510 25.567 1.00 87.88 128 THR A N 1
ATOM 1035 C CA . THR A 1 128 ? 4.633 6.483 24.291 1.00 87.88 128 THR A CA 1
ATOM 1036 C C . THR A 1 128 ? 4.539 5.062 23.728 1.00 87.88 128 THR A C 1
ATOM 1038 O O . THR A 1 128 ? 3.465 4.622 23.320 1.00 87.88 128 THR A O 1
ATOM 1041 N N . LEU A 1 129 ? 5.649 4.317 23.730 1.00 87.25 129 LEU A N 1
ATOM 1042 C CA . LEU A 1 129 ? 5.687 2.931 23.254 1.00 87.25 129 LEU A CA 1
ATOM 1043 C C . LE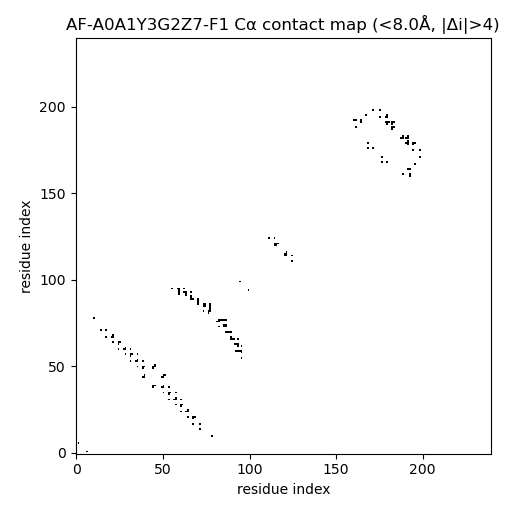U A 1 129 ? 4.826 2.007 24.123 1.00 87.25 129 LEU A C 1
ATOM 1045 O O . LEU A 1 129 ? 4.104 1.166 23.592 1.00 87.25 129 LEU A O 1
ATOM 1049 N N . TYR A 1 130 ? 4.850 2.200 25.442 1.00 90.38 130 TYR A N 1
ATOM 1050 C CA . TYR A 1 130 ? 3.998 1.464 26.370 1.00 90.38 130 TYR A CA 1
ATOM 1051 C C . TYR A 1 130 ? 2.507 1.743 26.135 1.00 90.38 130 TYR A C 1
ATOM 1053 O O . TYR A 1 130 ? 1.698 0.822 26.101 1.00 90.38 130 TYR A O 1
ATOM 1061 N N . GLN A 1 131 ? 2.118 3.000 25.913 1.00 92.81 131 GLN A N 1
ATOM 1062 C CA . GLN A 1 131 ? 0.728 3.330 25.585 1.00 92.81 131 GLN A CA 1
ATOM 1063 C C . GLN A 1 131 ? 0.283 2.687 24.268 1.00 92.81 131 GLN A C 1
ATOM 1065 O O . GLN A 1 131 ? -0.792 2.091 24.218 1.00 92.81 131 GLN A O 1
ATOM 1070 N N . LYS A 1 132 ? 1.119 2.747 23.222 1.00 91.00 132 LYS A N 1
ATOM 1071 C CA . LYS A 1 132 ? 0.826 2.099 21.935 1.00 91.00 132 LYS A CA 1
ATOM 1072 C C . LYS A 1 132 ? 0.642 0.589 22.082 1.00 91.00 132 LYS A C 1
ATOM 1074 O O . LYS A 1 132 ? -0.327 0.054 21.553 1.00 91.00 132 LYS A O 1
ATOM 1079 N N . SER A 1 133 ? 1.510 -0.087 22.837 1.00 90.25 133 SER A N 1
ATOM 1080 C CA . SER A 1 133 ? 1.388 -1.535 23.046 1.00 90.25 133 SER A CA 1
ATOM 1081 C C . SER A 1 133 ? 0.124 -1.907 23.825 1.00 90.25 133 SER A C 1
ATOM 1083 O O . SER A 1 133 ? -0.522 -2.903 23.507 1.00 90.25 133 SER A O 1
ATOM 1085 N N . MET A 1 134 ? -0.288 -1.083 24.794 1.00 93.81 134 MET A N 1
ATOM 1086 C CA . MET A 1 134 ? -1.545 -1.280 25.520 1.00 93.81 134 MET A CA 1
ATOM 1087 C C . MET A 1 134 ? -2.774 -1.100 24.624 1.00 93.81 134 MET A C 1
ATOM 1089 O O . MET A 1 134 ? -3.727 -1.866 24.750 1.00 93.81 134 MET A O 1
ATOM 1093 N N . VAL A 1 135 ? -2.764 -0.117 23.717 1.00 94.19 135 VAL A N 1
ATOM 1094 C CA . VAL A 1 135 ? -3.844 0.072 22.732 1.00 94.19 135 VAL A CA 1
ATOM 1095 C C . VAL A 1 135 ? -3.914 -1.117 21.779 1.00 94.19 135 VAL A C 1
ATOM 1097 O O . VAL A 1 135 ? -4.987 -1.687 21.608 1.00 94.19 135 VAL A O 1
ATOM 1100 N N . GLN A 1 136 ? -2.774 -1.544 21.234 1.00 91.88 136 GLN A N 1
ATOM 1101 C CA . GLN A 1 136 ? -2.716 -2.677 20.315 1.00 91.88 136 GLN A CA 1
ATOM 1102 C C . GLN A 1 136 ? -3.216 -3.972 20.971 1.00 91.88 136 GLN A C 1
ATOM 1104 O O . GLN A 1 136 ? -4.046 -4.666 20.394 1.00 91.88 136 GLN A O 1
ATOM 1109 N N . ARG A 1 137 ? -2.797 -4.261 22.211 1.00 91.06 137 ARG A N 1
ATOM 1110 C CA . ARG A 1 137 ? -3.302 -5.423 22.963 1.00 91.06 137 ARG A CA 1
ATOM 1111 C C . ARG A 1 137 ? -4.811 -5.373 23.172 1.00 91.06 137 ARG A C 1
ATOM 1113 O O . ARG A 1 137 ? -5.473 -6.393 23.028 1.00 91.06 137 ARG A O 1
ATOM 1120 N N . LYS A 1 138 ? -5.364 -4.201 23.504 1.00 93.88 138 LYS A N 1
ATOM 1121 C CA . LYS A 1 138 ? -6.818 -4.032 23.651 1.00 93.88 138 LYS A CA 1
ATOM 1122 C C . LYS A 1 138 ? -7.554 -4.283 22.337 1.00 93.88 138 LYS A C 1
ATOM 1124 O O . LYS A 1 138 ? -8.632 -4.863 22.355 1.00 93.88 138 LYS A O 1
ATOM 1129 N N . GLU A 1 139 ? -6.985 -3.854 21.217 1.00 93.44 139 GLU A N 1
ATOM 1130 C CA . GLU A 1 139 ? -7.562 -4.079 19.893 1.00 93.44 139 GLU A CA 1
ATOM 1131 C C . GLU A 1 139 ? -7.484 -5.555 19.471 1.00 93.44 139 GLU A C 1
ATOM 1133 O O . GLU A 1 139 ? -8.440 -6.104 18.933 1.00 93.44 139 GLU A O 1
ATOM 1138 N N . GLU A 1 140 ? -6.370 -6.233 19.743 1.00 91.88 140 GLU A N 1
ATOM 1139 C CA . GLU A 1 140 ? -6.235 -7.676 19.512 1.00 91.88 140 GLU A CA 1
ATOM 1140 C C . GLU A 1 140 ? -7.215 -8.474 20.380 1.00 91.88 140 GLU A C 1
ATOM 1142 O O . GLU A 1 140 ? -7.861 -9.405 19.890 1.00 91.88 140 GLU A O 1
ATOM 1147 N N . GLN A 1 141 ? -7.384 -8.072 21.642 1.00 91.44 141 GLN A N 1
ATOM 1148 C CA . GLN A 1 141 ? -8.355 -8.668 22.553 1.00 91.44 141 GLN A CA 1
ATOM 1149 C C . GLN A 1 141 ? -9.792 -8.443 22.071 1.00 91.44 141 GLN A C 1
ATOM 1151 O O . GLN A 1 141 ? -10.571 -9.387 22.022 1.00 91.44 141 GLN A O 1
ATOM 1156 N N . SER A 1 142 ? -10.152 -7.232 21.640 1.00 92.19 142 SER A N 1
ATOM 1157 C CA . SER A 1 142 ? -11.504 -6.975 21.132 1.00 92.19 142 SER A CA 1
ATOM 1158 C C . SER A 1 142 ? -11.783 -7.736 19.832 1.00 92.19 142 SER A C 1
ATOM 1160 O O . SER A 1 142 ? -12.875 -8.281 19.658 1.00 92.19 142 SER A O 1
ATOM 1162 N N . LYS A 1 143 ? -10.796 -7.856 18.933 1.00 91.94 143 LYS A N 1
ATOM 1163 C CA . LYS A 1 143 ? -10.896 -8.677 17.711 1.00 91.94 143 LYS A CA 1
ATOM 1164 C C . LYS A 1 143 ? -11.085 -10.158 18.026 1.00 91.94 143 LYS A C 1
ATOM 1166 O O . LYS A 1 143 ? -11.908 -10.818 17.400 1.00 91.94 143 LYS A O 1
ATOM 1171 N N . THR A 1 144 ? -10.354 -10.688 19.001 1.00 89.25 144 THR A N 1
ATOM 1172 C CA . THR A 1 144 ? -10.538 -12.081 19.429 1.00 89.25 144 THR A CA 1
ATOM 1173 C C . THR A 1 144 ? -11.883 -12.282 20.122 1.00 89.25 144 THR A C 1
ATOM 1175 O O . THR A 1 144 ? -12.607 -13.202 19.760 1.00 89.25 144 THR A O 1
ATOM 1178 N N . GLU A 1 145 ? -12.284 -11.403 21.040 1.00 91.25 145 GLU A N 1
ATOM 1179 C CA . GLU A 1 145 ? -13.594 -11.465 21.704 1.00 91.25 145 GLU A CA 1
ATOM 1180 C C . GLU A 1 145 ? -14.752 -11.413 20.701 1.00 91.25 145 GLU A C 1
ATOM 1182 O O . GLU A 1 145 ? -15.668 -12.230 20.770 1.00 91.25 145 GLU A O 1
ATOM 1187 N N . THR A 1 146 ? -14.696 -10.506 19.724 1.00 90.19 146 THR A N 1
ATOM 1188 C CA . THR A 1 146 ? -15.700 -10.421 18.649 1.00 90.19 146 THR A CA 1
ATOM 1189 C C . THR A 1 146 ? -15.725 -11.666 17.766 1.00 90.19 146 THR A C 1
ATOM 1191 O O . THR A 1 146 ? -16.813 -12.124 17.421 1.00 90.19 146 THR A O 1
ATOM 1194 N N . ALA A 1 147 ? -14.568 -12.256 17.454 1.00 90.69 147 ALA A N 1
ATOM 1195 C CA . ALA A 1 147 ? -14.491 -13.510 16.707 1.00 90.69 147 ALA A CA 1
ATOM 1196 C C . ALA A 1 147 ? -15.063 -14.709 17.489 1.00 90.69 147 ALA A C 1
ATOM 1198 O O . ALA A 1 147 ? -15.728 -15.559 16.899 1.00 90.69 147 ALA A O 1
ATOM 1199 N N . TYR A 1 148 ? -14.848 -14.775 18.810 1.00 88.19 148 TYR A N 1
ATOM 1200 C CA . TYR A 1 148 ? -15.326 -15.875 19.660 1.00 88.19 148 TYR A CA 1
ATOM 1201 C C . TYR A 1 148 ? -16.779 -15.725 20.127 1.00 88.19 148 TYR A C 1
ATOM 1203 O O . TYR A 1 148 ? -17.417 -16.725 20.475 1.00 88.19 148 TYR A O 1
ATOM 1211 N N . ARG A 1 149 ? -17.328 -14.508 20.125 1.00 89.94 149 ARG A N 1
ATOM 1212 C CA . ARG A 1 149 ? -18.706 -14.217 20.541 1.00 89.94 149 ARG A CA 1
ATOM 1213 C C . ARG A 1 149 ? -19.774 -15.103 19.879 1.00 89.94 149 ARG A C 1
ATOM 1215 O O . ARG A 1 149 ? -20.546 -15.694 20.631 1.00 89.94 149 ARG A O 1
ATOM 1222 N N . PRO A 1 150 ? -19.825 -15.284 18.543 1.00 90.12 150 PRO A N 1
ATOM 1223 C CA . PRO A 1 150 ? -20.853 -16.124 17.925 1.00 90.12 150 PRO A CA 1
ATOM 1224 C C . PRO A 1 150 ? -20.730 -17.594 18.341 1.00 90.12 150 PRO A C 1
ATOM 1226 O O . PRO A 1 150 ? -21.735 -18.247 18.606 1.00 90.12 150 PRO A O 1
ATOM 1229 N N . THR A 1 151 ? -19.507 -18.120 18.459 1.00 89.75 151 THR A N 1
ATOM 1230 C CA . THR A 1 151 ? -19.276 -19.488 18.949 1.00 89.75 151 THR A CA 1
ATOM 1231 C C . THR A 1 151 ? -19.691 -19.660 20.406 1.00 89.75 151 THR A C 1
ATOM 1233 O O . THR A 1 151 ? -20.260 -20.692 20.758 1.00 89.75 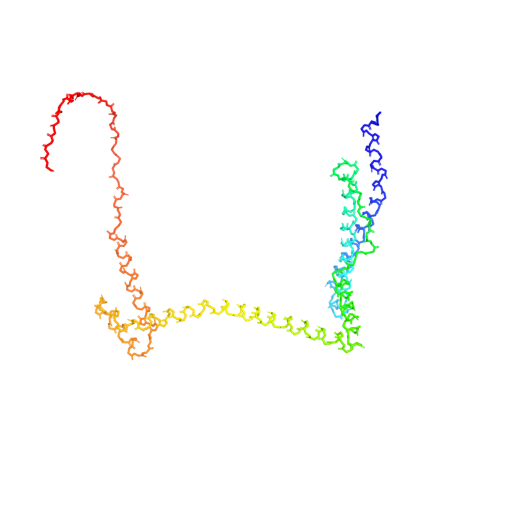151 THR A O 1
ATOM 1236 N N . PHE A 1 152 ? -19.448 -18.653 21.247 1.00 87.94 152 PHE A N 1
ATOM 1237 C CA . PHE A 1 152 ? -19.864 -18.667 22.644 1.00 87.94 152 PHE A CA 1
ATOM 1238 C C . PHE A 1 152 ? -21.391 -18.615 22.776 1.00 87.94 152 PHE A C 1
ATOM 1240 O O . PHE A 1 152 ? -21.967 -19.446 23.475 1.00 87.94 152 PHE A O 1
ATOM 1247 N N . GLU A 1 153 ? -22.056 -17.711 22.053 1.00 91.31 153 GLU A N 1
ATOM 1248 C CA . GLU A 1 153 ? -23.521 -17.606 22.025 1.00 91.31 153 GLU A CA 1
ATOM 1249 C C . GLU A 1 153 ? -24.164 -18.895 21.480 1.00 91.31 153 GLU A C 1
ATOM 1251 O O . GLU A 1 153 ? -25.109 -19.415 22.072 1.00 91.31 153 GLU A O 1
ATOM 1256 N N . ALA A 1 154 ? -23.609 -19.486 20.415 1.00 87.69 154 ALA A N 1
ATOM 1257 C CA . ALA A 1 154 ? -24.068 -20.768 19.882 1.00 87.69 154 ALA A CA 1
ATOM 1258 C C . ALA A 1 154 ? -23.912 -21.910 20.900 1.00 87.69 154 ALA A C 1
ATOM 1260 O O . ALA A 1 154 ? -24.834 -22.707 21.080 1.00 87.69 154 ALA A O 1
ATOM 1261 N N . ALA A 1 155 ? -22.777 -21.979 21.603 1.00 86.56 155 ALA A N 1
ATOM 1262 C CA . ALA A 1 155 ? -22.558 -22.967 22.657 1.00 86.56 155 ALA A CA 1
ATOM 1263 C C . ALA A 1 155 ? -23.517 -22.763 23.841 1.00 86.56 155 ALA A C 1
ATOM 1265 O O . ALA A 1 155 ? -24.053 -23.735 24.376 1.00 86.56 155 ALA A O 1
ATOM 1266 N N . GLN A 1 156 ? -23.782 -21.513 24.224 1.00 87.25 156 GLN A N 1
ATOM 1267 C CA . GLN A 1 156 ? -24.701 -21.171 25.305 1.00 87.25 156 GLN A CA 1
ATOM 1268 C C . GLN A 1 156 ? -26.152 -21.528 24.952 1.00 87.25 156 GLN A C 1
ATOM 1270 O O . GLN A 1 156 ? -26.842 -22.149 25.763 1.00 87.25 156 GLN A O 1
ATOM 1275 N N . ASN A 1 157 ? -26.591 -21.228 23.727 1.00 86.62 157 ASN A N 1
ATOM 1276 C CA . ASN A 1 157 ? -27.903 -21.630 23.215 1.00 86.62 157 ASN A CA 1
ATOM 1277 C C . ASN A 1 157 ? -28.031 -23.157 23.153 1.00 86.62 157 ASN A C 1
ATOM 1279 O O . ASN A 1 157 ? -29.024 -23.716 23.619 1.00 86.62 157 ASN A O 1
ATOM 1283 N N . ARG A 1 158 ? -26.995 -23.851 22.663 1.00 81.94 158 ARG A N 1
ATOM 1284 C CA . ARG A 1 158 ? -26.948 -25.321 22.616 1.00 81.94 158 ARG A CA 1
ATOM 1285 C C . ARG A 1 158 ? -27.059 -25.933 24.010 1.00 81.94 158 ARG A C 1
ATOM 1287 O O . ARG A 1 158 ? -27.869 -26.830 24.215 1.00 81.94 158 ARG A O 1
ATOM 1294 N N . LEU A 1 159 ? -26.329 -25.402 24.992 1.00 84.62 159 LEU A N 1
ATOM 1295 C CA . LEU A 1 159 ? -26.468 -25.795 26.398 1.00 84.62 159 LEU A CA 1
ATOM 1296 C C . LEU A 1 159 ? -27.882 -25.538 26.938 1.00 84.62 159 LEU A C 1
ATOM 1298 O O . LEU A 1 159 ? -28.400 -26.357 27.697 1.00 84.62 159 LEU A O 1
ATOM 1302 N N . GLY A 1 160 ? -28.517 -24.434 26.541 1.00 84.06 160 GLY A N 1
ATOM 1303 C CA . GLY A 1 160 ? -29.912 -24.135 26.866 1.00 84.06 160 GLY A CA 1
ATOM 1304 C C . GLY A 1 160 ? -30.873 -25.213 26.362 1.00 84.06 160 GLY A C 1
ATOM 1305 O O . GLY A 1 160 ? -31.634 -25.770 27.153 1.00 84.06 160 GLY A O 1
ATOM 1306 N N . HIS A 1 161 ? -30.784 -25.571 25.078 1.00 81.00 161 HIS A N 1
ATOM 1307 C CA . HIS A 1 161 ? -31.601 -26.634 24.481 1.00 81.00 161 HIS A CA 1
ATOM 1308 C C . HIS A 1 161 ? -31.365 -27.992 25.152 1.00 81.00 161 HIS A C 1
ATOM 1310 O O . HIS A 1 161 ? -32.316 -28.698 25.488 1.00 81.00 161 HIS A O 1
ATOM 1316 N N . LEU A 1 162 ? -30.103 -28.327 25.433 1.00 79.38 162 LEU A N 1
ATOM 1317 C CA . LEU A 1 162 ? -29.746 -29.571 26.112 1.00 79.38 162 LEU A CA 1
ATOM 1318 C C . LEU A 1 162 ? -30.314 -29.653 27.539 1.00 79.38 162 LEU A C 1
ATOM 1320 O O . LEU A 1 162 ? -30.707 -30.729 27.979 1.00 79.38 162 LEU A O 1
ATOM 1324 N N . ARG A 1 163 ? -30.414 -28.531 28.265 1.00 80.75 163 ARG A N 1
ATOM 1325 C CA . ARG A 1 163 ? -31.037 -28.495 29.603 1.00 80.75 163 ARG A CA 1
ATOM 1326 C C . ARG A 1 163 ? -32.550 -28.703 29.572 1.00 80.75 163 ARG A C 1
ATOM 1328 O O . ARG A 1 163 ? -33.107 -29.174 30.558 1.00 80.75 163 ARG A O 1
ATOM 1335 N N . GLN A 1 164 ? -33.209 -28.349 28.472 1.00 79.25 164 GLN A N 1
ATOM 1336 C CA . GLN A 1 164 ? -34.663 -28.463 28.323 1.00 79.25 164 GLN A CA 1
ATOM 1337 C C . GLN A 1 164 ? -35.111 -29.847 27.817 1.00 79.25 164 GLN A C 1
ATOM 1339 O O . GLN A 1 164 ? -36.277 -30.206 27.993 1.00 79.25 164 GLN A O 1
ATOM 1344 N N . LEU A 1 165 ? -34.189 -30.654 27.269 1.00 75.25 165 LEU A N 1
ATOM 1345 C CA . LEU A 1 165 ? -34.430 -32.027 26.788 1.00 75.25 165 LEU A CA 1
ATOM 1346 C C . LEU A 1 165 ? -35.314 -32.894 27.706 1.00 75.25 165 LEU A C 1
ATOM 1348 O O . LEU A 1 165 ? -36.238 -33.524 27.189 1.00 75.25 165 LEU A O 1
ATOM 1352 N N . PRO A 1 166 ? -35.112 -32.940 29.041 1.00 70.06 166 PRO A N 1
ATOM 1353 C CA . PRO A 1 166 ? -35.868 -33.846 29.905 1.00 70.06 166 PRO A CA 1
ATOM 1354 C C . PRO A 1 166 ? -37.386 -33.609 29.914 1.00 70.06 166 PRO A C 1
ATOM 1356 O O . PRO A 1 166 ? -38.124 -34.509 30.304 1.00 70.06 166 PRO A O 1
ATOM 1359 N N . GLY A 1 167 ? -37.871 -32.439 29.480 1.00 70.69 167 GLY A N 1
ATOM 1360 C CA . GLY A 1 167 ? -39.298 -32.091 29.475 1.00 70.69 167 GLY A CA 1
ATOM 1361 C C . GLY A 1 167 ? -40.009 -32.197 28.121 1.00 70.69 167 GLY A C 1
ATOM 1362 O O . GLY A 1 167 ? -41.238 -32.169 28.096 1.00 70.69 167 GLY A O 1
ATOM 1363 N N . LEU A 1 168 ? -39.270 -32.334 27.014 1.00 71.31 168 LEU A N 1
ATOM 1364 C CA . LEU A 1 168 ? -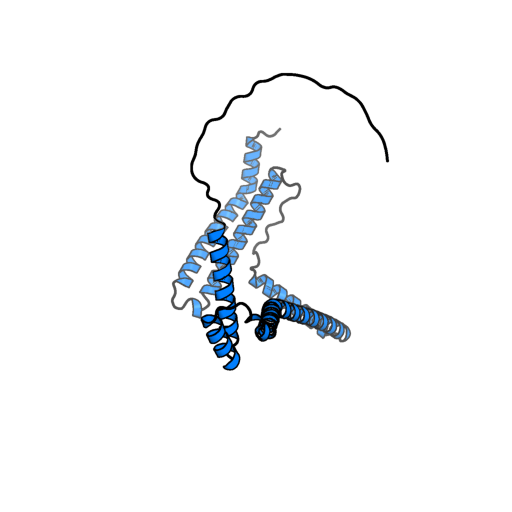39.783 -32.148 25.644 1.00 71.31 168 LEU A CA 1
ATOM 1365 C C . LEU A 1 168 ? -40.418 -33.404 25.015 1.00 71.31 168 LEU A C 1
ATOM 1367 O O . LEU A 1 168 ? -40.880 -33.366 23.883 1.00 71.31 168 LEU A O 1
ATOM 1371 N N . HIS A 1 169 ? -40.478 -34.521 25.742 1.00 68.69 169 HIS A N 1
ATOM 1372 C CA . HIS A 1 169 ? -40.896 -35.819 25.199 1.00 68.69 169 HIS A CA 1
ATOM 1373 C C . HIS A 1 169 ? -42.412 -36.099 25.252 1.00 68.69 169 HIS A C 1
ATOM 1375 O O . HIS A 1 169 ? -42.857 -37.182 24.860 1.00 68.69 169 HIS A O 1
ATOM 1381 N N . LYS A 1 170 ? -43.205 -35.171 25.804 1.00 70.31 170 LYS A N 1
ATOM 1382 C CA . LYS A 1 170 ? -44.607 -35.420 26.183 1.00 70.31 170 LYS A CA 1
ATOM 1383 C C . LYS A 1 170 ? -45.534 -35.644 24.988 1.00 70.31 170 LYS A C 1
ATOM 1385 O O . LYS A 1 170 ? -46.429 -36.485 25.091 1.00 70.31 170 LYS A O 1
ATOM 1390 N N . ASP A 1 171 ? -45.241 -34.999 23.862 1.00 71.06 171 ASP A N 1
ATOM 1391 C CA . ASP A 1 171 ? -46.123 -34.973 22.689 1.00 71.06 171 ASP A CA 1
ATOM 1392 C C . ASP A 1 171 ? -45.653 -35.881 21.540 1.00 71.06 171 ASP A C 1
ATOM 1394 O O . ASP A 1 171 ? -46.353 -36.020 20.543 1.00 71.06 171 ASP A O 1
ATOM 1398 N N . LEU A 1 172 ? -44.513 -36.571 21.689 1.00 78.00 172 LEU A N 1
ATOM 1399 C CA . LEU A 1 172 ? -44.013 -37.475 20.647 1.00 78.00 172 LEU A CA 1
ATOM 1400 C C . LEU A 1 172 ? -44.844 -38.748 20.536 1.00 78.00 172 LEU A C 1
ATOM 1402 O O . LEU A 1 172 ? -45.289 -39.305 21.547 1.00 78.00 172 LEU A O 1
ATOM 1406 N N . ASP A 1 173 ? -44.944 -39.276 19.321 1.00 82.12 173 ASP A N 1
ATOM 1407 C CA . ASP A 1 173 ? -45.510 -40.596 19.071 1.00 82.12 173 ASP A CA 1
ATOM 1408 C C . ASP A 1 173 ? -44.718 -41.712 19.793 1.00 82.12 173 ASP A C 1
ATOM 1410 O O . ASP A 1 173 ? -43.595 -41.546 20.281 1.00 82.12 173 ASP A O 1
ATOM 1414 N N . LYS A 1 174 ? -45.314 -42.901 19.904 1.00 82.50 174 LYS A N 1
ATOM 1415 C CA . LYS A 1 174 ? -44.755 -43.986 20.727 1.00 82.50 174 LYS A CA 1
ATOM 1416 C C . LYS A 1 174 ? -43.394 -44.488 20.222 1.00 82.50 174 LYS A C 1
ATOM 1418 O O . LYS A 1 174 ? -42.567 -44.922 21.027 1.00 82.50 174 LYS A O 1
ATOM 1423 N N . VAL A 1 175 ? -43.167 -44.450 18.908 1.00 84.00 175 VAL A N 1
ATOM 1424 C CA . VAL A 1 175 ? -41.941 -44.953 18.269 1.00 84.00 175 VAL A CA 1
ATOM 1425 C C . VAL A 1 175 ? -40.805 -43.942 18.425 1.00 84.00 175 VAL A C 1
ATOM 1427 O O . VAL A 1 175 ? -39.727 -44.302 18.904 1.00 84.00 175 VAL A O 1
ATOM 1430 N N . THR A 1 176 ? -41.061 -42.671 18.120 1.00 83.06 176 THR A N 1
ATOM 1431 C CA . THR A 1 176 ? -40.078 -41.583 18.196 1.00 83.06 176 THR A CA 1
ATOM 1432 C C . THR A 1 176 ? -39.736 -41.261 19.647 1.00 83.06 176 THR A C 1
ATOM 1434 O O . THR A 1 176 ? -38.568 -41.058 19.972 1.00 83.06 176 THR A O 1
ATOM 1437 N N . ARG A 1 177 ? -40.702 -41.367 20.570 1.00 83.38 177 ARG A N 1
ATOM 1438 C CA . ARG A 1 177 ? -40.459 -41.268 22.019 1.00 83.38 177 ARG A CA 1
ATOM 1439 C C . ARG A 1 177 ? -39.506 -42.352 22.533 1.00 83.38 177 ARG A C 1
ATOM 1441 O O . ARG A 1 177 ? -38.633 -42.060 23.346 1.00 83.38 177 ARG A O 1
ATOM 1448 N N . LYS A 1 178 ? -39.630 -43.599 22.058 1.00 85.31 178 LYS A N 1
ATOM 1449 C CA . LYS A 1 178 ? -38.722 -44.696 22.444 1.00 85.31 178 LYS A CA 1
ATOM 1450 C C . LYS A 1 178 ? -37.296 -44.449 21.936 1.00 85.31 178 LYS A C 1
ATOM 1452 O O . LYS A 1 178 ? -36.347 -44.663 22.687 1.00 85.31 178 LYS A O 1
ATOM 1457 N N . ALA A 1 179 ? -37.152 -43.977 20.696 1.00 84.06 179 ALA A N 1
ATOM 1458 C CA . ALA A 1 179 ? -35.858 -43.609 20.120 1.00 84.06 179 ALA A CA 1
ATOM 1459 C C . ALA A 1 179 ? -35.217 -42.418 20.858 1.00 84.06 179 ALA A C 1
ATOM 1461 O O . ALA A 1 179 ? -34.032 -42.462 21.184 1.00 84.06 179 ALA A O 1
ATOM 1462 N N . PHE A 1 180 ? -36.020 -41.407 21.203 1.00 85.31 180 PHE A N 1
ATOM 1463 C CA . PHE A 1 180 ? -35.603 -40.254 21.999 1.00 85.31 180 PHE A CA 1
ATOM 1464 C C . PHE A 1 180 ? -35.073 -40.665 23.380 1.00 85.31 180 PHE A C 1
ATOM 1466 O O . PHE A 1 180 ? -33.952 -40.306 23.737 1.00 85.31 180 PHE A O 1
ATOM 1473 N N . PHE A 1 181 ? -35.832 -41.464 24.139 1.00 84.62 181 PHE A N 1
ATOM 1474 C CA . PHE A 1 181 ? -35.393 -41.935 25.457 1.00 84.62 181 PHE A CA 1
ATOM 1475 C C . PHE A 1 181 ? -34.130 -42.788 25.374 1.00 84.62 181 PHE A C 1
ATOM 1477 O O . PHE A 1 181 ? -33.257 -42.664 26.230 1.00 84.62 181 PHE A O 1
ATOM 1484 N N . HIS A 1 182 ? -34.007 -43.633 24.346 1.00 86.69 182 HIS A N 1
ATOM 1485 C CA . HIS A 1 182 ? -32.794 -44.416 24.150 1.00 86.69 182 HIS A CA 1
ATOM 1486 C C . HIS A 1 182 ? -31.575 -43.504 23.973 1.00 86.69 182 HIS A C 1
ATOM 1488 O O . HIS A 1 182 ? -30.623 -43.641 24.733 1.00 86.69 182 HIS A O 1
ATOM 1494 N N . ALA A 1 183 ? -31.647 -42.521 23.070 1.00 85.19 183 ALA A N 1
ATOM 1495 C CA . ALA A 1 183 ? -30.573 -41.551 22.843 1.00 85.19 183 ALA A CA 1
ATOM 1496 C C . ALA A 1 183 ? -30.271 -40.684 24.083 1.00 85.19 183 ALA A C 1
ATOM 1498 O O . ALA A 1 183 ? -29.115 -40.384 24.376 1.00 85.19 183 ALA A O 1
ATOM 1499 N N . GLN A 1 184 ? -31.294 -40.304 24.854 1.00 82.25 184 GLN A N 1
ATOM 1500 C CA . GLN A 1 184 ? -31.122 -39.530 26.084 1.00 82.25 184 GLN A CA 1
ATOM 1501 C C . GLN A 1 184 ? -30.401 -40.338 27.175 1.00 82.25 184 GLN A C 1
ATOM 1503 O O . GLN A 1 184 ? -29.470 -39.833 27.802 1.00 82.25 184 GLN A O 1
ATOM 1508 N N . HIS A 1 185 ? -30.806 -41.591 27.399 1.00 83.25 185 HIS A N 1
ATOM 1509 C CA . HIS A 1 185 ? -30.236 -42.446 28.445 1.00 83.25 185 HIS A CA 1
ATOM 1510 C C . HIS A 1 185 ? -28.859 -43.019 28.085 1.00 83.25 185 HIS A C 1
ATOM 1512 O O . HIS A 1 185 ? -28.089 -43.336 28.988 1.00 83.25 185 HIS A O 1
ATOM 1518 N N . THR A 1 186 ? -28.514 -43.112 26.797 1.00 86.94 186 THR A N 1
ATOM 1519 C CA . THR A 1 186 ? -27.162 -43.479 26.337 1.00 86.94 186 THR A CA 1
ATOM 1520 C C . THR A 1 186 ? -26.194 -42.291 26.292 1.00 86.94 186 THR A C 1
ATOM 1522 O O . THR A 1 186 ? -25.031 -42.467 25.937 1.00 86.94 186 THR A O 1
ATOM 1525 N N . GLY A 1 187 ? -26.642 -41.080 26.651 1.00 81.19 187 GLY A N 1
ATOM 1526 C CA . GLY A 1 187 ? -25.821 -39.864 26.636 1.00 81.19 187 GLY A CA 1
ATOM 1527 C C . GLY A 1 187 ? -25.636 -39.239 25.246 1.00 81.19 187 GLY A C 1
ATOM 1528 O O . GLY A 1 187 ? -24.879 -38.282 25.096 1.00 81.19 187 GLY A O 1
ATOM 1529 N N . GLN A 1 188 ? -26.346 -39.727 24.227 1.00 86.56 188 GLN A N 1
ATOM 1530 C CA . GLN A 1 188 ? -26.335 -39.206 22.857 1.00 86.56 188 GLN A CA 1
ATOM 1531 C C . GLN A 1 188 ? -27.311 -38.024 22.710 1.00 86.56 188 GLN A C 1
ATOM 1533 O O . GLN A 1 188 ? -28.244 -38.042 21.907 1.00 86.56 188 GLN A O 1
ATOM 1538 N N . LEU A 1 189 ? -27.0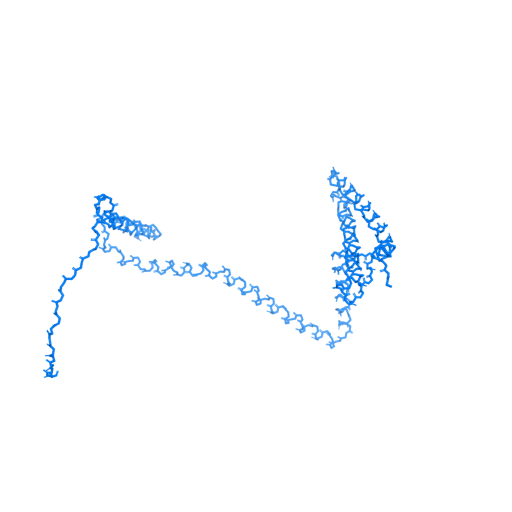94 -36.962 23.493 1.00 81.62 189 LEU A N 1
ATOM 1539 C CA . LEU A 1 189 ? -28.033 -35.836 23.606 1.00 81.62 189 LEU A CA 1
ATOM 1540 C C . LEU A 1 189 ? -28.240 -35.063 22.291 1.00 81.62 189 LEU A C 1
ATOM 1542 O O . LEU A 1 189 ? -29.321 -34.537 22.042 1.00 81.62 189 LEU A O 1
ATOM 1546 N N . GLU A 1 190 ? -27.231 -35.038 21.422 1.00 81.38 190 GLU A N 1
ATOM 1547 C CA . GLU A 1 190 ? -27.326 -34.452 20.078 1.00 81.38 190 GLU A CA 1
ATOM 1548 C C . GLU A 1 190 ? -28.296 -35.218 19.179 1.00 81.38 190 GLU A C 1
ATOM 1550 O O . GLU A 1 190 ? -29.094 -34.625 18.458 1.00 81.38 190 GLU A O 1
ATOM 1555 N N . GLN A 1 191 ? -28.278 -36.548 19.263 1.00 83.38 191 GLN A N 1
ATOM 1556 C CA . GLN A 1 191 ? -29.230 -37.379 18.534 1.00 83.38 191 GLN A CA 1
ATOM 1557 C C . GLN A 1 191 ? -30.640 -37.204 19.103 1.00 83.38 191 GLN A C 1
ATOM 1559 O O . GLN A 1 191 ? -31.596 -37.126 18.339 1.00 83.38 191 GLN A O 1
ATOM 1564 N N . ALA A 1 192 ? -30.771 -37.053 20.425 1.00 81.62 192 ALA A N 1
ATOM 1565 C CA . ALA A 1 192 ? -32.049 -36.741 21.058 1.00 81.62 192 ALA A CA 1
ATOM 1566 C C . ALA A 1 192 ? -32.623 -35.389 20.576 1.00 81.62 192 ALA A C 1
ATOM 1568 O O . ALA A 1 192 ? -33.814 -35.310 20.277 1.00 81.62 192 ALA A O 1
ATOM 1569 N N . LEU A 1 193 ? -31.790 -34.348 20.425 1.00 80.75 193 LEU A N 1
ATOM 1570 C CA . LEU A 1 193 ? -32.207 -33.059 19.848 1.00 80.75 193 LEU A CA 1
ATOM 1571 C C . LEU A 1 193 ? -32.615 -33.177 18.374 1.00 80.75 193 LEU A C 1
ATOM 1573 O O . LEU A 1 193 ? -33.649 -32.635 17.988 1.00 80.75 193 LEU A O 1
ATOM 1577 N N . MET A 1 194 ? -31.848 -33.910 17.564 1.00 83.44 194 MET A N 1
ATOM 1578 C CA . MET A 1 194 ? -32.173 -34.150 16.152 1.00 83.44 194 MET A CA 1
ATOM 1579 C C . MET A 1 194 ? -33.522 -34.861 15.981 1.00 83.44 194 MET A C 1
ATOM 1581 O O . MET A 1 194 ? -34.298 -34.510 15.095 1.00 83.44 194 MET A O 1
ATOM 1585 N N . ILE A 1 195 ? -33.823 -35.835 16.847 1.00 83.56 195 ILE A N 1
ATOM 1586 C CA . ILE A 1 195 ? -35.100 -36.560 16.843 1.00 83.56 195 ILE A CA 1
ATOM 1587 C C . ILE A 1 195 ? -36.273 -35.606 17.124 1.00 83.56 195 ILE A C 1
ATOM 1589 O O . ILE A 1 195 ? -37.281 -35.668 16.423 1.00 83.56 195 ILE A O 1
ATOM 1593 N N . LEU A 1 196 ? -36.132 -34.694 18.095 1.00 78.75 196 LEU A N 1
ATOM 1594 C CA . LEU A 1 196 ? -37.156 -33.683 18.396 1.00 78.75 196 LEU A CA 1
ATOM 1595 C C . LEU A 1 196 ? -37.368 -32.703 17.235 1.00 78.75 196 LEU A C 1
ATOM 1597 O O . LEU A 1 196 ? -38.505 -32.387 16.893 1.00 78.75 196 LEU A O 1
ATOM 1601 N N . GLN A 1 197 ? -36.282 -32.232 16.617 1.00 80.62 197 GLN A N 1
ATOM 1602 C CA . GLN A 1 197 ? -36.357 -31.304 15.485 1.00 80.62 197 GLN A CA 1
ATOM 1603 C C . GLN A 1 197 ? -37.044 -31.942 14.277 1.00 80.62 197 GLN A C 1
ATOM 1605 O O . GLN A 1 197 ? -37.919 -31.321 13.681 1.00 80.62 197 GLN A O 1
ATOM 1610 N N . ALA A 1 198 ? -36.706 -33.192 13.952 1.00 81.69 198 ALA A N 1
ATOM 1611 C CA . ALA A 1 198 ? -37.333 -33.919 12.854 1.00 81.69 198 ALA A CA 1
ATOM 1612 C C . ALA A 1 198 ? -38.845 -34.114 13.067 1.00 81.69 198 ALA A C 1
ATOM 1614 O O . ALA A 1 198 ? -39.610 -34.071 12.106 1.00 81.69 198 ALA A O 1
ATOM 1615 N N . ASP A 1 199 ? -39.281 -34.309 14.313 1.00 79.69 199 ASP A N 1
ATOM 1616 C CA . ASP A 1 199 ? -40.699 -34.439 14.657 1.00 79.69 199 ASP A CA 1
ATOM 1617 C C . ASP A 1 199 ? -41.452 -33.102 14.526 1.00 79.69 199 ASP A C 1
ATOM 1619 O O . ASP A 1 199 ? -42.531 -33.050 13.933 1.00 79.69 199 ASP A O 1
ATOM 1623 N N . HIS A 1 200 ? -40.842 -31.998 14.979 1.00 72.31 200 HIS A N 1
ATOM 1624 C CA . HIS A 1 200 ? -41.373 -30.639 14.788 1.00 72.31 200 HIS A CA 1
ATOM 1625 C C . HIS A 1 200 ? -41.460 -30.236 13.307 1.00 72.31 200 HIS A C 1
ATOM 1627 O O . HIS A 1 200 ? -42.441 -29.624 12.888 1.00 72.31 200 HIS A O 1
ATOM 1633 N N . SER A 1 201 ? -40.467 -30.593 12.488 1.00 73.00 201 SER A N 1
ATOM 1634 C CA . SER A 1 201 ? -40.498 -30.325 11.044 1.00 73.00 201 SER A CA 1
ATOM 1635 C C . SER A 1 201 ? -41.616 -31.095 10.346 1.00 73.00 201 SER A C 1
ATOM 1637 O O . SER A 1 201 ? -42.355 -30.509 9.561 1.00 73.00 201 SER A O 1
ATOM 1639 N N . LYS A 1 202 ? -41.810 -32.376 10.686 1.00 71.44 202 LYS A N 1
ATOM 1640 C CA . LYS A 1 202 ? -42.911 -33.186 10.141 1.00 71.44 202 LYS A CA 1
ATOM 1641 C C . LYS A 1 202 ? -44.280 -32.632 10.522 1.00 71.44 202 LYS A C 1
ATOM 1643 O O . LYS A 1 202 ? -45.180 -32.599 9.690 1.00 71.44 202 LYS A O 1
ATOM 1648 N N . THR A 1 203 ? -44.449 -32.176 11.763 1.00 62.53 203 THR A N 1
ATOM 1649 C CA . THR A 1 203 ? -45.707 -31.545 12.195 1.00 62.53 203 THR A CA 1
ATOM 1650 C C . THR A 1 203 ? -45.948 -30.205 11.497 1.00 62.53 203 THR A C 1
ATOM 1652 O O . THR A 1 203 ? -47.084 -29.933 11.117 1.00 62.53 203 THR A O 1
ATOM 1655 N N . ALA A 1 204 ? -44.908 -29.403 11.253 1.00 61.84 204 ALA A N 1
ATOM 1656 C CA . ALA A 1 204 ? -45.021 -28.153 10.496 1.00 61.84 204 ALA A CA 1
ATOM 1657 C C . ALA A 1 204 ? -45.332 -28.377 9.001 1.00 61.84 204 ALA A C 1
ATOM 1659 O O . ALA A 1 204 ? -46.151 -27.660 8.427 1.00 61.84 204 ALA A O 1
ATOM 1660 N N . GLU A 1 205 ? -44.723 -29.383 8.367 1.00 64.12 205 GLU A N 1
ATOM 1661 C CA . GLU A 1 205 ? -45.016 -29.776 6.981 1.00 64.12 205 GLU A CA 1
ATOM 1662 C C . GLU A 1 205 ? -46.459 -30.270 6.833 1.00 64.12 205 GLU A C 1
ATOM 1664 O O . GLU A 1 205 ? -47.178 -29.804 5.951 1.00 64.12 205 GLU A O 1
ATOM 1669 N N . LEU A 1 206 ? -46.922 -31.119 7.756 1.00 59.94 206 LEU A N 1
ATOM 1670 C CA . LEU A 1 206 ? -48.309 -31.585 7.781 1.00 59.94 206 LEU A CA 1
ATOM 1671 C C . LEU A 1 206 ? -49.301 -30.432 7.986 1.00 59.94 206 LEU A C 1
ATOM 1673 O O . LEU A 1 206 ? -50.335 -30.396 7.326 1.00 59.94 206 LEU A O 1
ATOM 1677 N N . GLN A 1 207 ? -48.992 -29.458 8.847 1.00 56.12 207 GLN A N 1
ATOM 1678 C CA . GLN A 1 207 ? -49.832 -28.265 9.007 1.00 56.12 207 GLN A CA 1
ATOM 1679 C C . GLN A 1 207 ? -49.898 -27.435 7.717 1.00 56.12 207 GLN A C 1
ATOM 1681 O O . GLN A 1 207 ? -50.982 -27.025 7.311 1.00 56.12 207 GLN A O 1
ATOM 1686 N N . ASN A 1 208 ? -48.777 -27.235 7.024 1.00 57.62 208 ASN A N 1
ATOM 1687 C CA . ASN A 1 208 ? -48.752 -26.482 5.767 1.00 57.62 208 ASN A CA 1
ATOM 1688 C C . ASN A 1 208 ? -49.466 -27.206 4.611 1.00 57.62 208 ASN A C 1
ATOM 1690 O O . ASN A 1 208 ? -50.045 -26.549 3.748 1.00 57.62 208 ASN A O 1
ATOM 1694 N N . GLU A 1 209 ? -49.465 -28.542 4.585 1.00 58.56 209 GLU A N 1
ATOM 1695 C CA . GLU A 1 209 ? -50.247 -29.312 3.611 1.00 58.56 209 GLU A CA 1
ATOM 1696 C C . GLU A 1 209 ? -51.751 -29.280 3.899 1.00 58.56 209 GLU A C 1
ATOM 1698 O O . GLU A 1 209 ? -52.541 -29.152 2.963 1.00 58.56 209 GLU A O 1
ATOM 1703 N N . PHE A 1 210 ? -52.149 -29.327 5.174 1.00 42.56 210 PHE A N 1
ATOM 1704 C CA . PHE A 1 210 ? -53.552 -29.214 5.586 1.00 42.56 210 PHE A CA 1
ATOM 1705 C C . PHE A 1 210 ? -54.147 -27.814 5.356 1.00 42.56 210 PHE A C 1
ATOM 1707 O O . PHE A 1 210 ? -55.359 -27.692 5.197 1.00 42.56 210 PHE A O 1
ATOM 1714 N N . PHE A 1 211 ? -53.317 -26.766 5.310 1.00 47.88 211 PHE A N 1
ATOM 1715 C CA . PHE A 1 211 ? -53.737 -25.379 5.078 1.00 47.88 211 PHE A CA 1
ATOM 1716 C C . PHE A 1 211 ? -53.440 -24.860 3.657 1.00 47.88 211 PHE A C 1
ATOM 1718 O O . PHE A 1 211 ? -53.310 -23.650 3.468 1.00 47.88 211 PHE A O 1
ATOM 1725 N N . LYS A 1 212 ? -53.369 -25.721 2.630 1.00 42.66 212 LYS A N 1
ATOM 1726 C CA . LYS A 1 212 ? -53.380 -25.249 1.230 1.00 42.66 212 LYS A CA 1
ATOM 1727 C C . LYS A 1 212 ? -54.763 -24.653 0.901 1.00 42.66 212 LYS A C 1
ATOM 1729 O O . LYS A 1 212 ? -55.731 -25.410 0.876 1.00 42.66 212 LYS A O 1
ATOM 1734 N N . PRO A 1 213 ? -54.904 -23.337 0.640 1.00 45.03 213 PRO A N 1
ATOM 1735 C CA . PRO A 1 213 ? -56.170 -22.797 0.162 1.00 45.03 213 PRO A CA 1
ATOM 1736 C C . PRO A 1 213 ? -56.433 -23.345 -1.245 1.00 45.03 213 PRO A C 1
ATOM 1738 O O . PRO A 1 213 ? -55.601 -23.196 -2.140 1.00 45.03 213 PRO A O 1
ATOM 1741 N N . GLU A 1 214 ? -57.581 -23.990 -1.443 1.00 43.06 214 GLU A N 1
ATOM 1742 C CA . GLU A 1 214 ? -58.067 -24.387 -2.765 1.00 43.06 214 GLU A CA 1
ATOM 1743 C C . GLU A 1 214 ? -58.335 -23.132 -3.605 1.00 43.06 214 GLU A C 1
ATOM 1745 O O . GLU A 1 214 ? -59.420 -22.553 -3.587 1.00 43.06 214 GLU A O 1
ATOM 1750 N N . THR A 1 215 ? -57.338 -22.678 -4.355 1.00 49.25 215 THR A N 1
ATOM 1751 C CA . THR A 1 215 ? -57.546 -21.726 -5.442 1.00 49.25 215 THR A CA 1
ATOM 1752 C C . THR A 1 215 ? -57.186 -22.401 -6.744 1.00 49.25 215 THR A C 1
ATOM 1754 O O . THR A 1 215 ? -56.042 -22.313 -7.166 1.00 49.25 215 THR A O 1
ATOM 1757 N N . GLU A 1 216 ? -58.166 -23.054 -7.370 1.00 45.66 216 GLU A N 1
ATOM 1758 C CA . GLU A 1 216 ? -58.348 -23.012 -8.823 1.00 45.66 216 GLU A CA 1
ATOM 1759 C C . GLU A 1 216 ? -59.696 -23.621 -9.246 1.00 45.66 216 GLU A C 1
ATOM 1761 O O . GLU A 1 216 ? -59.929 -24.818 -9.114 1.00 45.66 216 GLU A O 1
ATOM 1766 N N . ALA A 1 217 ? -60.549 -22.739 -9.789 1.00 38.75 217 ALA A N 1
ATOM 1767 C CA . ALA A 1 217 ? -61.560 -22.944 -10.837 1.00 38.75 217 ALA A CA 1
ATOM 1768 C C . ALA A 1 217 ? -62.983 -22.492 -10.459 1.00 38.75 217 ALA A C 1
ATOM 1770 O O . ALA A 1 217 ? -63.803 -23.259 -9.969 1.00 38.75 217 ALA A O 1
ATOM 1771 N N . THR A 1 218 ? -63.323 -21.247 -10.811 1.00 38.75 218 THR A N 1
ATOM 1772 C CA . THR A 1 218 ? -64.435 -20.954 -11.738 1.00 38.75 218 THR A CA 1
ATOM 1773 C C . THR A 1 218 ? -64.424 -19.467 -12.079 1.00 38.75 218 THR A C 1
ATOM 1775 O O . THR A 1 218 ? -64.852 -18.603 -11.316 1.00 38.75 218 THR A O 1
ATOM 1778 N N . THR A 1 219 ? -63.952 -19.173 -13.285 1.00 49.25 219 THR A N 1
ATOM 1779 C CA . THR A 1 219 ? -64.204 -17.927 -14.000 1.00 49.25 219 THR A CA 1
ATOM 1780 C C . THR A 1 219 ? -65.718 -17.772 -14.189 1.00 49.25 219 THR A C 1
ATOM 1782 O O . THR A 1 219 ? -66.307 -18.412 -15.056 1.00 49.25 219 THR A O 1
ATOM 1785 N N . ARG A 1 220 ? -66.377 -16.920 -13.398 1.00 36.78 220 ARG A N 1
ATOM 1786 C CA . ARG A 1 220 ? -67.721 -16.413 -13.717 1.00 36.78 220 ARG A CA 1
ATOM 1787 C C . ARG A 1 220 ? -67.770 -14.895 -13.591 1.00 36.78 220 ARG A C 1
ATOM 1789 O O . ARG A 1 220 ? -67.822 -14.327 -12.511 1.00 36.78 220 ARG A O 1
ATOM 1796 N N . GLN A 1 221 ? -67.687 -14.295 -14.774 1.00 36.38 221 GLN A N 1
ATOM 1797 C CA . GLN A 1 221 ? -68.360 -13.089 -15.250 1.00 36.38 221 GLN A CA 1
ATOM 1798 C C . GLN A 1 221 ? -68.859 -12.067 -14.213 1.00 36.38 221 GLN A C 1
ATOM 1800 O O . GLN A 1 221 ? -69.852 -12.245 -13.517 1.00 36.38 221 GLN A O 1
ATOM 1805 N N . LYS A 1 222 ? -68.202 -10.911 -14.288 1.00 41.97 222 LYS A N 1
ATOM 1806 C CA . LYS A 1 222 ? -68.668 -9.557 -13.971 1.00 41.97 222 LYS A CA 1
ATOM 1807 C C . LYS A 1 222 ? -70.171 -9.335 -14.243 1.00 41.97 222 LYS A C 1
ATOM 1809 O O . LYS A 1 222 ? -70.584 -9.475 -15.394 1.00 41.97 222 LYS A O 1
ATOM 1814 N N . PRO A 1 223 ? -70.943 -8.813 -13.276 1.00 36.97 223 PRO A N 1
ATOM 1815 C CA . PRO A 1 223 ? -72.105 -7.986 -13.566 1.00 36.97 223 PRO A CA 1
ATOM 1816 C C . PRO A 1 223 ? -71.718 -6.503 -13.499 1.00 36.97 223 PRO A C 1
ATOM 1818 O O . PRO A 1 223 ? -71.001 -6.058 -12.602 1.00 36.97 223 PRO A O 1
ATOM 1821 N N . ALA A 1 224 ? -72.170 -5.744 -14.494 1.00 36.91 224 ALA A N 1
ATOM 1822 C CA . ALA A 1 224 ? -72.069 -4.291 -14.546 1.00 36.91 224 ALA A CA 1
ATOM 1823 C C . ALA A 1 224 ? -73.022 -3.620 -13.526 1.00 36.91 224 ALA A C 1
ATOM 1825 O O . ALA A 1 224 ? -74.025 -4.225 -13.143 1.00 36.91 224 ALA A O 1
ATOM 1826 N N . PRO A 1 225 ? -72.733 -2.378 -13.097 1.00 47.56 225 PRO A N 1
ATOM 1827 C CA . PRO A 1 225 ? -73.531 -1.643 -12.117 1.00 47.56 225 PRO A CA 1
ATOM 1828 C C . PRO A 1 225 ? -74.670 -0.886 -12.809 1.00 47.56 225 PRO A C 1
ATOM 1830 O O . PRO A 1 225 ? -74.426 -0.396 -13.908 1.00 47.56 225 PRO A O 1
ATOM 1833 N N . ASN A 1 226 ? -75.850 -0.739 -12.177 1.00 35.38 226 ASN A N 1
ATOM 1834 C CA . ASN A 1 226 ? -76.563 0.550 -12.018 1.00 35.38 226 ASN A CA 1
ATOM 1835 C C . ASN A 1 226 ? -77.889 0.439 -11.199 1.00 35.38 226 ASN A C 1
ATOM 1837 O O . ASN A 1 226 ? -78.181 -0.655 -10.725 1.00 35.38 226 ASN A O 1
ATOM 1841 N N . PRO A 1 227 ? -78.652 1.530 -10.921 1.00 45.56 227 PRO A N 1
ATOM 1842 C CA . PRO A 1 227 ? -78.773 2.086 -9.570 1.00 45.56 227 PRO A CA 1
ATOM 1843 C C . PRO A 1 227 ? -80.240 2.337 -9.120 1.00 45.56 227 PRO A C 1
ATOM 1845 O O . PRO A 1 227 ? -81.190 2.057 -9.839 1.00 45.56 227 PRO A O 1
ATOM 1848 N N . GLN A 1 228 ? -80.383 2.980 -7.954 1.00 39.12 228 GLN A N 1
ATOM 1849 C CA . GLN A 1 228 ? -81.564 3.699 -7.435 1.00 39.12 228 GLN A CA 1
ATOM 1850 C C . GLN A 1 228 ? -82.741 2.890 -6.867 1.00 39.12 228 GLN A C 1
ATOM 1852 O O . GLN A 1 228 ? -83.558 2.339 -7.592 1.00 39.12 228 GLN A O 1
ATOM 1857 N N . THR A 1 229 ? -82.956 3.018 -5.553 1.00 37.00 229 THR A N 1
ATOM 1858 C CA . THR A 1 229 ? -84.045 3.846 -4.974 1.00 37.00 229 THR A CA 1
ATOM 1859 C C . THR A 1 229 ? -83.869 3.906 -3.446 1.00 37.00 229 THR A C 1
ATOM 1861 O O . THR A 1 229 ? -83.869 2.897 -2.761 1.00 37.00 229 THR A O 1
ATOM 1864 N N . ASN A 1 230 ? -83.441 5.056 -2.918 1.00 38.75 230 ASN A N 1
ATOM 1865 C CA . ASN A 1 230 ? -84.284 6.006 -2.178 1.00 38.75 230 ASN A CA 1
ATOM 1866 C C . ASN A 1 230 ? -84.976 5.433 -0.927 1.00 38.75 230 ASN A C 1
ATOM 1868 O O . ASN A 1 230 ? -86.029 4.816 -1.044 1.00 38.75 230 ASN A O 1
ATOM 1872 N N . ARG A 1 231 ? -84.475 5.802 0.263 1.00 34.78 231 ARG A N 1
ATOM 1873 C CA . ARG A 1 231 ? -85.149 6.705 1.231 1.00 34.78 231 ARG A CA 1
ATOM 1874 C C . ARG A 1 231 ? -84.502 6.602 2.622 1.00 34.78 231 ARG A C 1
ATOM 1876 O O . ARG A 1 231 ? -84.634 5.595 3.302 1.00 34.78 231 ARG A O 1
ATOM 1883 N N . LEU A 1 232 ? -83.873 7.695 3.059 1.00 40.16 232 LEU A N 1
ATOM 1884 C CA . LEU A 1 232 ? -84.001 8.175 4.445 1.00 40.16 232 LEU A CA 1
ATOM 1885 C C . LEU A 1 232 ? -85.456 8.656 4.626 1.00 40.16 232 LEU A C 1
ATOM 1887 O O . LEU A 1 232 ? -86.042 9.119 3.641 1.00 40.16 232 LEU A O 1
ATOM 1891 N N . PRO A 1 233 ? -86.073 8.533 5.813 1.00 47.91 233 PRO A N 1
ATOM 1892 C CA . PRO A 1 233 ? -85.671 9.252 7.031 1.00 47.91 233 PRO A CA 1
ATOM 1893 C C . PRO A 1 233 ? -85.771 8.313 8.264 1.00 47.91 233 PRO A C 1
ATOM 1895 O O . PRO A 1 233 ? -86.001 7.125 8.099 1.00 47.91 233 PRO A O 1
ATOM 1898 N N . SER A 1 234 ? -85.579 8.648 9.534 1.00 38.00 234 SER A N 1
ATOM 1899 C CA . SER A 1 234 ? -85.645 9.885 10.312 1.00 38.00 234 SER A CA 1
ATOM 1900 C C . SER A 1 234 ? -85.125 9.511 11.713 1.00 38.00 234 SER A C 1
ATOM 1902 O O . SER A 1 234 ? -85.443 8.437 12.208 1.00 38.00 234 SER A O 1
ATOM 1904 N N . VAL A 1 235 ? -84.268 10.341 12.311 1.00 40.09 235 VAL A N 1
ATOM 1905 C CA . VAL A 1 235 ? -84.571 11.152 13.512 1.00 40.09 235 VAL A CA 1
ATOM 1906 C C . VAL A 1 235 ? -84.704 10.329 14.810 1.00 40.09 235 VAL A C 1
ATOM 1908 O O . VAL A 1 235 ? -85.761 9.795 15.106 1.00 40.09 235 VAL A O 1
ATOM 1911 N N . THR A 1 236 ? -83.581 10.092 15.507 1.00 45.69 236 THR A N 1
ATOM 1912 C CA . THR A 1 236 ? -83.143 10.745 16.779 1.00 45.69 236 THR A CA 1
ATOM 1913 C C . THR A 1 236 ? -83.710 10.056 18.053 1.00 45.69 236 THR A C 1
ATOM 1915 O O . THR A 1 236 ? -84.467 9.105 17.916 1.00 45.69 236 THR A O 1
ATOM 1918 N N . PRO A 1 237 ? -83.276 10.392 19.287 1.00 59.59 237 PRO A N 1
ATOM 1919 C CA . PRO A 1 237 ? -82.226 9.627 19.958 1.00 59.59 237 PR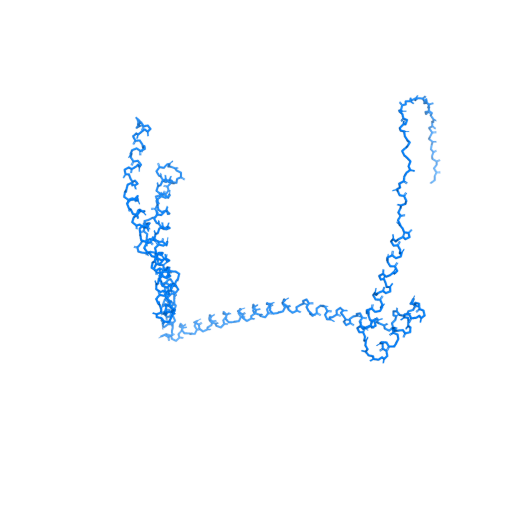O A CA 1
ATOM 1920 C C . PRO A 1 237 ? -82.593 9.342 21.437 1.00 59.59 237 PRO A C 1
ATOM 1922 O O . PRO A 1 237 ? -83.712 9.602 21.874 1.00 59.59 237 PRO A O 1
ATOM 1925 N N . SER A 1 238 ? -81.573 9.000 22.231 1.00 37.88 238 SER A N 1
ATOM 1926 C CA . SER A 1 238 ? -81.499 9.284 23.675 1.00 37.88 238 SER A CA 1
ATOM 1927 C C . SER A 1 238 ? -82.175 8.259 24.606 1.00 37.88 238 SER A C 1
ATOM 1929 O O . SER A 1 238 ? -83.057 7.516 24.190 1.00 37.88 238 SER A O 1
ATOM 1931 N N . PRO A 1 239 ? -81.857 8.277 25.908 1.00 50.94 239 PRO A N 1
ATOM 1932 C CA . PRO A 1 239 ? -80.517 8.138 26.485 1.00 50.94 239 PRO A CA 1
ATOM 1933 C C . PRO A 1 239 ? -80.519 7.096 27.618 1.00 50.94 239 PRO A C 1
ATOM 1935 O O . PRO A 1 239 ? -81.551 6.877 28.235 1.00 50.94 239 PRO A O 1
ATOM 1938 N N . PHE A 1 240 ? -79.362 6.524 27.939 1.00 48.25 240 PHE A N 1
ATOM 1939 C CA . PHE A 1 240 ? -78.873 6.333 29.311 1.00 48.25 240 PHE A CA 1
ATOM 1940 C C . PHE A 1 240 ? -77.358 6.146 29.246 1.00 48.25 240 PHE A C 1
ATOM 1942 O O . PHE A 1 240 ? -76.893 5.500 28.278 1.00 48.25 240 PHE A O 1
#

Secondary structure (DSSP, 8-state):
---HHHHHHHHHHHHHHHHHHHHHHHHHHHHHHHHHHHHHHSTTTTTTTHHHHHHHHHHHHHHHHHHHHHHHHHHHHHHTTS-SSPPPPP--SPPPHHHHHHHHHHHHHHHHHHHHTSHHHHHHHHHHHHHHHHHHHHHHHHHHHHHHHHHHHHHHHHHHHHHHGGGTTTTS-HHHHHHHHHHHHTT-HHHHHHHHHHHHHHHHHHHHHHT-----------PPP---------------